Protein 3SD7 (pdb70)

Nearest PDB structures (foldseek):
  3sd7-assembly1_A  TM=1.005E+00  e=1.649E-44  Clostridioides difficile 630
  3mc1-assembly1_A  TM=8.625E-01  e=4.063E-25  Clostridium acetobutylicum
  3d6j-assembly1_A  TM=8.403E-01  e=9.754E-14  Bacteroides fragilis NCTC 9343
  3kzx-assembly1_A  TM=6.508E-01  e=7.740E-10  Ehrlichia chaffeensis str. Arkansas
  3m9l-assembly1_A  TM=6.546E-01  e=1.854E-08  Pseudomonas protegens Pf-5

Radius of gyration: 17.65 Å; Cα contacts (8 Å, |Δi|>4): 409; chains: 1; bounding box: 34×53×34 Å

Sequence (215 aa):
KKNYEIVLFDLDGTLTDPKEGITKSIQYSLNSFGIKEDDLENNLDQFIGPPLHHDTFKEYYKFEEDKKAKEAVEKYREYFADKGIFENKIYENMKEILEMLYKNGKILLVATSKPTVVFAETILRYFDIDDRYFKYIAGSNLDGTRVNKKNEVIQYVLDLCNVKDKDKVIMVGDRKYDIIIGAKKIGIDSIGVLYGYGSFEEISESSEPTYIVEENVESIKDILL

Foldseek 3Di:
DDAAQEEEEEPDQTFKDLLVLQLVLLQQLCVVVPHHDDSVVCSVVPPDDQLCCCCVPVVQPPVSSVSSVVSSVVSCVVPSLLRMGGFPCQLVVLVVSLVVNGAYEYQYLPAQVSRCVVCVSVVNNVSHPYYDYHHVVDDRDQRLVSVVVVVVVVVDDPLASYEYEYAALSRLVSCVVNVHAYEHEPSGDHHPVGRVVSPGPYYYDGDVCVNVVND

Structure (mmCIF, N/CA/C/O backbone):
data_3SD7
#
_entry.id   3SD7
#
_cell.length_a   116.333
_cell.length_b   116.333
_cell.length_c   36.080
_cell.angle_alpha   90.00
_cell.angle_beta   90.00
_cell.angle_gamma   90.00
#
_symmetry.space_group_name_H-M   'I 41'
#
loop_
_entity.id
_entity.type
_entity.pdbx_description
1 polymer 'Putative phosphatase'
2 non-polymer 'SODIUM ION'
3 non-polymer 'CHLORIDE ION'
4 non-polymer 'TRIETHYLENE GLYCOL'
5 non-polymer GLYCEROL
6 water water
#
loop_
_atom_site.group_PDB
_atom_site.id
_atom_site.type_symbol
_atom_site.label_atom_id
_atom_site.label_alt_id
_atom_site.label_comp_id
_atom_site.label_asym_id
_atom_site.label_entity_id
_atom_site.label_seq_id
_atom_site.pdbx_PDB_ins_code
_atom_site.Cartn_x
_atom_site.Cartn_y
_atom_site.Cartn_z
_atom_site.occupancy
_atom_site.B_iso_or_equiv
_atom_site.auth_seq_id
_atom_site.auth_comp_id
_atom_site.auth_asym_id
_atom_site.auth_atom_id
_atom_site.pdbx_PDB_model_num
ATOM 1 N N . LYS A 1 26 ? 56.253 27.291 -5.170 1.00 77.19 2 LYS A N 1
ATOM 2 C CA . LYS A 1 26 ? 57.329 28.112 -4.544 1.00 73.92 2 LYS A CA 1
ATOM 3 C C . LYS A 1 26 ? 58.620 27.917 -5.337 1.00 70.87 2 LYS A C 1
ATOM 4 O O . LYS A 1 26 ? 58.954 26.798 -5.700 1.00 72.99 2 LYS A O 1
ATOM 10 N N . LYS A 1 27 ? 59.355 28.996 -5.598 1.00 67.34 3 LYS A N 1
ATOM 11 C CA . LYS A 1 27 ? 60.581 28.875 -6.385 1.00 64.21 3 LYS A CA 1
ATOM 12 C C . LYS A 1 27 ? 61.822 28.740 -5.491 1.00 60.59 3 LYS A C 1
ATOM 13 O O . LYS A 1 27 ? 61.841 29.237 -4.363 1.00 59.86 3 LYS A O 1
ATOM 19 N N . ASN A 1 28 ? 62.846 28.071 -6.014 1.00 57.34 4 ASN A N 1
ATOM 20 C CA . ASN A 1 28 ? 64.120 27.873 -5.317 1.00 54.80 4 ASN A CA 1
ATOM 21 C C . ASN A 1 28 ? 65.183 28.834 -5.869 1.00 49.48 4 ASN A C 1
ATOM 22 O O . ASN A 1 28 ? 65.768 28.584 -6.917 1.00 49.52 4 ASN A O 1
ATOM 27 N N . TYR A 1 29 ? 65.462 29.912 -5.150 1.00 43.28 5 TYR A N 1
ATOM 28 C CA . TYR A 1 29 ? 66.450 30.886 -5.609 1.00 39.51 5 TYR A CA 1
ATOM 29 C C . TYR A 1 29 ? 67.874 30.479 -5.228 1.00 38.09 5 TYR A C 1
ATOM 30 O O . TYR A 1 29 ? 68.153 30.185 -4.076 1.00 41.62 5 TYR A O 1
ATOM 39 N N . GLU A 1 30 ? 68.781 30.527 -6.184 1.00 34.07 6 GLU A N 1
ATOM 40 C CA . GLU A 1 30 ? 70.166 30.114 -5.953 1.00 34.00 6 GLU A CA 1
ATOM 41 C C . GLU A 1 30 ? 71.149 31.287 -5.820 1.00 30.99 6 GLU A C 1
ATOM 42 O O . GLU A 1 30 ? 72.245 31.117 -5.290 1.00 28.04 6 GLU A O 1
ATOM 48 N N . ILE A 1 31 ? 70.765 32.439 -6.365 1.00 27.27 7 ILE A N 1
ATOM 49 C CA . ILE A 1 31 ? 71.578 33.653 -6.333 1.00 25.94 7 ILE A CA 1
ATOM 50 C C . ILE A 1 31 ? 70.712 34.748 -5.700 1.00 24.20 7 ILE A C 1
ATOM 51 O O . ILE A 1 31 ? 69.630 35.054 -6.218 1.00 23.98 7 ILE A O 1
ATOM 56 N N . VAL A 1 32 ? 71.181 35.363 -4.612 1.00 22.14 8 VAL A N 1
ATOM 57 C CA . VAL A 1 32 ? 70.412 36.381 -3.902 1.00 19.74 8 VAL A CA 1
ATOM 58 C C . VAL A 1 32 ? 71.248 37.643 -3.830 1.00 20.59 8 VAL A C 1
ATOM 59 O O . VAL A 1 32 ? 72.389 37.623 -3.331 1.00 21.33 8 VAL A O 1
ATOM 63 N N . LEU A 1 33 ? 70.708 38.712 -4.386 1.00 19.75 9 LEU A N 1
ATOM 64 C CA . LEU A 1 33 ? 71.360 40.000 -4.365 1.00 18.84 9 LEU A CA 1
ATOM 65 C C . LEU A 1 33 ? 70.727 40.856 -3.279 1.00 18.93 9 LEU A C 1
ATOM 66 O O . LEU A 1 33 ? 69.510 40.825 -3.084 1.00 20.33 9 LEU A O 1
ATOM 71 N N . PHE A 1 34 ? 71.561 41.622 -2.592 1.00 17.22 10 PHE A N 1
ATOM 72 C CA . PHE A 1 34 ? 71.122 42.537 -1.575 1.00 15.78 10 PHE A CA 1
ATOM 73 C C . PHE A 1 34 ? 71.616 43.966 -1.811 1.00 17.18 10 PHE A C 1
ATOM 74 O O . PHE A 1 34 ? 72.759 44.165 -2.173 1.00 17.54 10 PHE A O 1
ATOM 82 N N . ASP A 1 35 ? 70.747 44.947 -1.600 1.00 17.24 11 ASP A N 1
ATOM 83 C CA . ASP A 1 35 ? 71.191 46.329 -1.502 1.00 16.90 11 ASP A CA 1
ATOM 84 C C . ASP A 1 35 ? 71.841 46.440 -0.089 1.00 18.36 11 ASP A C 1
ATOM 85 O O . ASP A 1 35 ? 71.757 45.508 0.728 1.00 19.72 11 ASP A O 1
ATOM 90 N N . LEU A 1 36 ? 72.485 47.546 0.202 1.00 18.45 12 LEU A N 1
ATOM 91 C CA . LEU A 1 36 ? 73.210 47.714 1.473 1.00 19.20 12 LEU A CA 1
ATOM 92 C C . LEU A 1 36 ? 72.422 48.532 2.489 1.00 17.92 12 LEU A C 1
ATOM 93 O O . LEU A 1 36 ? 71.781 47.968 3.391 1.00 19.59 12 LEU A O 1
ATOM 98 N N . ASP A 1 37 ? 72.445 49.858 2.306 1.00 19.39 13 ASP A N 1
ATOM 99 C CA . ASP A 1 37 ? 71.756 50.774 3.223 1.00 20.35 13 ASP A CA 1
ATOM 100 C C . ASP A 1 37 ? 70.271 50.460 3.269 1.00 19.73 13 ASP A C 1
ATOM 101 O O . ASP A 1 37 ? 69.584 50.309 2.222 1.00 20.19 13 ASP A O 1
ATOM 106 N N . GLY A 1 38 ? 69.734 50.350 4.475 1.00 20.03 14 GLY A N 1
ATOM 107 C CA . GLY A 1 38 ? 68.333 50.059 4.673 1.00 20.01 14 GLY A CA 1
ATOM 108 C C . GLY A 1 38 ? 67.901 48.642 4.429 1.00 19.11 14 GLY A C 1
ATOM 109 O O . GLY A 1 38 ? 66.750 48.322 4.557 1.00 20.18 14 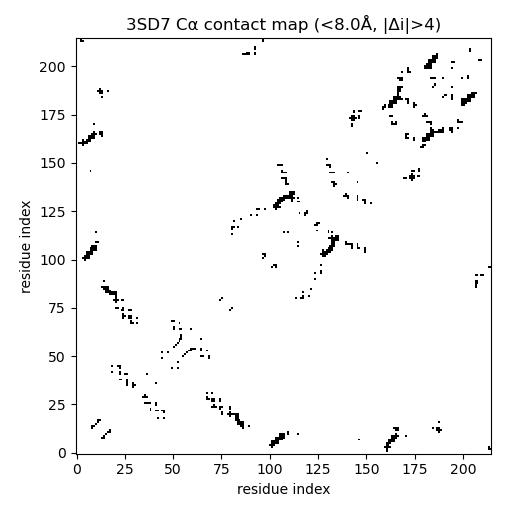GLY A O 1
ATOM 110 N N . THR A 1 39 ? 68.859 47.767 4.082 1.00 18.93 15 THR A N 1
ATOM 111 C CA . THR A 1 39 ? 68.579 46.380 3.739 1.00 17.95 15 THR A CA 1
ATOM 112 C C . THR A 1 39 ? 69.453 45.481 4.624 1.00 17.96 15 THR A C 1
ATOM 113 O O . THR A 1 39 ? 68.938 44.631 5.331 1.00 20.33 15 THR A O 1
ATOM 117 N N . LEU A 1 40 ? 70.755 45.670 4.548 1.00 17.89 16 LEU A N 1
ATOM 118 C CA . LEU A 1 40 ? 71.684 44.968 5.437 1.00 19.36 16 LEU A CA 1
ATOM 119 C C . LEU A 1 40 ? 72.066 45.757 6.638 1.00 20.20 16 LEU A C 1
ATOM 120 O O . LEU A 1 40 ? 72.141 45.198 7.752 1.00 22.12 16 LEU A O 1
ATOM 125 N N . THR A 1 41 ? 72.364 47.030 6.431 1.00 21.67 17 THR A N 1
ATOM 126 C CA . THR A 1 41 ? 72.853 47.927 7.500 1.00 22.51 17 THR A CA 1
ATOM 127 C C . THR A 1 41 ? 72.161 49.282 7.438 1.00 22.90 17 THR A C 1
ATOM 128 O O . THR A 1 41 ? 71.678 49.706 6.392 1.00 20.78 17 THR A O 1
ATOM 132 N N . ASP A 1 42 ? 72.099 49.947 8.583 1.00 22.13 18 ASP A N 1
ATOM 133 C CA . ASP A 1 42 ? 71.438 51.252 8.697 1.00 23.09 18 ASP A CA 1
ATOM 134 C C . ASP A 1 42 ? 72.526 52.338 8.863 1.00 22.94 18 ASP A C 1
ATOM 135 O O . ASP A 1 42 ? 73.250 52.341 9.862 1.00 24.61 18 ASP A O 1
ATOM 140 N N . PRO A 1 43 ? 72.614 53.282 7.917 1.00 22.19 19 PRO A N 1
ATOM 141 C CA . PRO A 1 43 ? 73.649 54.297 7.958 1.00 23.58 19 PRO A CA 1
ATOM 142 C C . PRO A 1 43 ? 73.262 55.561 8.714 1.00 24.40 19 PRO A C 1
ATOM 143 O O . PRO A 1 43 ? 74.013 56.530 8.690 1.00 27.73 19 PRO A O 1
ATOM 147 N N . LYS A 1 44 ? 72.107 55.549 9.368 1.00 25.74 20 LYS A N 1
ATOM 148 C CA . LYS A 1 44 ? 71.562 56.756 9.993 1.00 27.54 20 LYS A CA 1
ATOM 149 C C . LYS A 1 44 ? 72.555 57.579 10.816 1.00 27.90 20 LYS A C 1
ATOM 150 O O . LYS A 1 44 ? 72.684 58.787 10.631 1.00 29.73 20 LYS A O 1
ATOM 156 N N . GLU A 1 45 ? 73.266 56.919 11.715 1.00 29.29 21 GLU A N 1
ATOM 157 C CA . GLU A 1 45 ? 74.188 57.641 12.620 1.00 30.44 21 GLU A CA 1
ATOM 158 C C . GLU A 1 45 ? 75.240 58.456 11.855 1.00 31.33 21 GLU A C 1
ATOM 159 O O . GLU A 1 45 ? 75.382 59.677 12.050 1.00 33.51 21 GLU A O 1
ATOM 165 N N . GLY A 1 46 ? 76.000 57.782 10.984 1.00 31.27 22 GLY A N 1
ATOM 166 C CA . GLY A 1 46 ? 77.050 58.456 10.247 1.00 31.39 22 GLY A CA 1
ATOM 167 C C . GLY A 1 46 ? 76.578 59.512 9.282 1.00 31.43 22 GLY A C 1
ATOM 168 O O . GLY A 1 46 ? 77.239 60.537 9.104 1.00 32.67 22 GLY A O 1
ATOM 169 N N . ILE A 1 47 ? 75.454 59.268 8.610 1.00 28.87 23 ILE A N 1
ATOM 170 C CA . ILE A 1 47 ? 74.951 60.270 7.681 1.00 30.06 23 ILE A CA 1
ATOM 171 C C . ILE A 1 47 ? 74.507 61.525 8.439 1.00 32.06 23 ILE A C 1
ATOM 172 O O . ILE A 1 47 ? 74.882 62.664 8.088 1.00 33.31 23 ILE A O 1
ATOM 177 N N . THR A 1 48 ? 73.722 61.336 9.487 1.00 31.31 24 THR A N 1
ATOM 178 C CA . THR A 1 48 ? 73.218 62.492 10.233 1.00 33.25 24 THR A CA 1
ATOM 179 C C . THR A 1 48 ? 74.364 63.242 10.939 1.00 35.30 24 THR A C 1
ATOM 180 O O . THR A 1 48 ? 74.387 64.485 10.981 1.00 37.21 24 THR A O 1
ATOM 184 N N . LYS A 1 49 ? 75.333 62.513 11.468 1.00 36.02 25 LYS A N 1
ATOM 185 C CA . LYS A 1 49 ? 76.458 63.178 12.141 1.00 38.07 25 LYS A CA 1
ATOM 186 C C . LYS A 1 49 ? 77.345 63.946 11.157 1.00 39.58 25 LYS A C 1
ATOM 187 O O . LYS A 1 49 ? 77.898 65.007 11.511 1.00 43.15 25 LYS A O 1
ATOM 193 N N . SER A 1 50 ? 77.467 63.429 9.937 1.00 37.07 26 SER A N 1
ATOM 194 C CA . SER A 1 50 ? 78.240 64.095 8.889 1.00 38.71 26 SER A CA 1
ATOM 195 C C . SER A 1 50 ? 77.556 65.389 8.492 1.00 39.57 26 SER A C 1
ATOM 196 O O . SER A 1 50 ? 78.216 66.415 8.346 1.00 43.17 26 SER A O 1
ATOM 199 N N . ILE A 1 51 ? 76.228 65.350 8.316 1.00 37.59 27 ILE A N 1
ATOM 200 C CA . ILE A 1 51 ? 75.476 66.565 8.014 1.00 39.18 27 ILE A CA 1
ATOM 201 C C . ILE A 1 51 ? 75.588 67.569 9.161 1.00 41.60 27 ILE A C 1
ATOM 202 O O . ILE A 1 51 ? 75.821 68.762 8.934 1.00 44.43 27 ILE A O 1
ATOM 207 N N . GLN A 1 52 ? 75.421 67.094 10.394 1.00 42.77 28 GLN A N 1
ATOM 208 C CA . GLN A 1 52 ? 75.511 67.944 11.579 1.00 45.59 28 GLN A CA 1
ATOM 209 C C . GLN A 1 52 ? 76.860 68.662 11.639 1.00 48.47 28 GLN A C 1
ATOM 210 O O . GLN A 1 52 ? 76.937 69.873 11.911 1.00 49.87 28 GLN A O 1
ATOM 216 N N . TYR A 1 53 ? 77.922 67.904 11.393 1.00 48.04 29 TYR A N 1
ATOM 217 C CA . TYR A 1 53 ? 79.275 68.445 11.384 1.00 51.11 29 TYR A CA 1
ATOM 218 C C . TYR A 1 53 ? 79.426 69.533 10.319 1.00 52.04 29 TYR A C 1
ATOM 219 O O . TYR A 1 53 ? 80.061 70.574 10.567 1.00 55.25 29 TYR A O 1
ATOM 228 N N . SER A 1 54 ? 78.840 69.301 9.144 1.00 50.34 30 SER A N 1
ATOM 229 C CA . SER A 1 54 ? 78.913 70.264 8.061 1.00 52.05 30 SER A CA 1
ATOM 230 C C . SER A 1 54 ? 78.154 71.518 8.472 1.00 54.70 30 SER A C 1
ATOM 231 O O . SER A 1 54 ? 78.724 72.616 8.477 1.00 57.18 30 SER A O 1
ATOM 234 N N . LEU A 1 55 ? 76.883 71.361 8.854 1.00 52.63 31 LEU A N 1
ATOM 235 C CA . LEU A 1 55 ? 76.075 72.514 9.314 1.00 55.80 31 LEU A CA 1
ATOM 236 C C . LEU A 1 55 ? 76.811 73.311 10.391 1.00 59.32 31 LEU A C 1
ATOM 237 O O . LEU A 1 55 ? 76.816 74.557 10.373 1.00 60.73 31 LEU A O 1
ATOM 242 N N . ASN A 1 56 ? 77.424 72.600 11.337 1.00 60.36 32 ASN A N 1
ATOM 243 C CA . ASN A 1 56 ? 78.215 73.252 12.388 1.00 65.09 32 ASN A CA 1
ATOM 244 C C . ASN A 1 56 ? 79.321 74.131 11.831 1.00 67.94 32 ASN A C 1
ATOM 245 O O . ASN A 1 56 ? 79.571 75.218 12.363 1.00 70.25 32 ASN A O 1
ATOM 250 N N . SER A 1 57 ? 79.968 73.680 10.754 1.00 67.28 33 SER A N 1
ATOM 251 C CA . SER A 1 57 ? 81.061 74.444 10.152 1.00 70.92 33 SER A CA 1
ATOM 252 C C . SER A 1 57 ? 80.588 75.835 9.717 1.00 73.17 33 SER A C 1
ATOM 253 O O . SER A 1 57 ? 81.400 76.751 9.594 1.00 76.65 33 SER A O 1
ATOM 256 N N . PHE A 1 58 ? 79.284 75.989 9.481 1.00 71.40 34 PHE A N 1
ATOM 257 C CA . PHE A 1 58 ? 78.715 77.277 9.091 1.00 73.84 34 PHE A CA 1
ATOM 258 C C . PHE A 1 58 ? 77.945 77.917 10.245 1.00 75.91 34 PHE A C 1
ATOM 259 O O . PHE A 1 58 ? 77.191 78.873 10.045 1.00 77.66 34 PHE A O 1
ATOM 267 N N . GLY A 1 59 ? 78.137 77.389 11.453 1.00 76.48 35 GLY A N 1
ATOM 268 C CA . GLY A 1 59 ? 77.489 77.923 12.649 1.00 77.70 35 GLY A CA 1
ATOM 269 C C . GLY A 1 59 ? 76.020 77.574 12.813 1.00 75.68 35 GLY A C 1
ATOM 270 O O . GLY A 1 59 ? 75.286 78.298 13.488 1.00 77.10 35 GLY A O 1
ATOM 271 N N . ILE A 1 60 ? 75.580 76.473 12.201 1.00 72.14 36 ILE A N 1
ATOM 272 C CA . ILE A 1 60 ? 74.182 76.025 12.315 1.00 70.76 36 ILE A CA 1
ATOM 273 C C . ILE A 1 60 ? 74.120 74.829 13.274 1.00 69.60 36 ILE A C 1
ATOM 274 O O . ILE A 1 60 ? 74.775 73.813 13.047 1.00 67.72 36 ILE A O 1
ATOM 279 N N . LYS A 1 61 ? 73.344 74.974 14.348 1.00 71.29 37 LYS A N 1
ATOM 280 C CA . LYS A 1 61 ? 73.195 73.935 15.371 1.00 71.00 37 LYS A CA 1
ATOM 281 C C . LYS A 1 61 ? 71.930 73.144 15.078 1.00 67.63 37 LYS A C 1
ATOM 282 O O . LYS A 1 61 ? 70.872 73.741 14.888 1.00 67.55 37 LYS A O 1
ATOM 288 N N . GLU A 1 62 ? 72.029 71.814 15.045 1.00 65.27 38 GLU A N 1
ATOM 289 C CA . GLU A 1 62 ? 70.863 70.945 14.813 1.00 62.00 38 GLU A CA 1
ATOM 290 C C . GLU A 1 62 ? 70.942 69.643 15.601 1.00 59.65 38 GLU A C 1
ATOM 291 O O . GLU A 1 62 ? 72.033 69.099 15.813 1.00 60.64 38 GLU A O 1
ATOM 297 N N A ASP A 1 63 ? 69.788 69.148 16.039 0.50 58.39 39 ASP A N 1
ATOM 298 N N B ASP A 1 63 ? 69.788 69.152 16.041 0.50 58.13 39 ASP A N 1
ATOM 299 C CA A ASP A 1 63 ? 69.706 67.862 16.723 0.50 57.46 39 ASP A CA 1
ATOM 300 C CA B ASP A 1 63 ? 69.713 67.866 16.718 0.50 56.99 39 ASP A CA 1
ATOM 301 C C A ASP A 1 63 ? 69.715 66.797 15.628 0.50 53.45 39 ASP A C 1
ATOM 302 C C B ASP A 1 63 ? 69.751 66.812 15.614 0.50 53.18 39 ASP A C 1
ATOM 303 O O A ASP A 1 63 ? 69.162 67.024 14.552 0.50 51.70 39 ASP A O 1
ATOM 304 O O B ASP A 1 63 ? 69.254 67.062 14.518 0.50 51.46 39 ASP A O 1
ATOM 313 N N . LEU A 1 64 ? 70.336 65.651 15.897 1.00 52.22 40 LEU A N 1
ATOM 314 C CA . LEU A 1 64 ? 70.420 64.561 14.899 1.00 49.88 40 LEU A CA 1
ATOM 315 C C . LEU A 1 64 ? 69.048 64.045 14.460 1.00 48.55 40 LEU A C 1
ATOM 316 O O . LEU A 1 64 ? 68.883 63.651 13.309 1.00 46.86 40 LEU A O 1
ATOM 321 N N . GLU A 1 65 ? 68.070 64.052 15.371 1.00 50.03 41 GLU A N 1
ATOM 322 C CA . GLU A 1 65 ? 66.705 63.601 15.044 1.00 49.73 41 GLU A CA 1
ATOM 323 C C . GLU A 1 65 ? 66.096 64.400 13.879 1.00 46.90 41 GLU A C 1
ATOM 324 O O . GLU A 1 65 ? 65.363 63.842 13.065 1.00 46.78 41 GLU A O 1
ATOM 330 N N A ASN A 1 66 ? 66.437 65.684 13.799 0.70 47.01 42 ASN A N 1
ATOM 331 N N B ASN A 1 66 ? 66.405 65.693 13.790 0.30 46.92 42 ASN A N 1
ATOM 332 C CA A ASN A 1 66 ? 65.920 66.575 12.759 0.70 45.60 42 ASN A CA 1
ATOM 333 C CA B ASN A 1 66 ? 65.865 66.525 12.710 0.30 45.25 42 ASN A CA 1
ATOM 334 C C A ASN A 1 66 ? 66.660 66.444 11.415 0.70 42.69 42 ASN A C 1
ATOM 335 C C B ASN A 1 66 ? 66.568 66.310 11.371 0.30 42.21 42 ASN A C 1
ATOM 336 O O A ASN A 1 66 ? 66.297 67.093 10.428 0.70 41.25 42 ASN A O 1
ATOM 337 O O B ASN A 1 66 ? 66.076 66.759 10.334 0.30 41.38 42 ASN A O 1
ATOM 346 N N . LEU A 1 67 ? 67.709 65.624 11.390 1.00 39.47 43 LEU A N 1
ATOM 347 C CA . LEU A 1 67 ? 68.487 65.386 10.159 1.00 36.50 43 LEU A CA 1
ATOM 348 C C . LEU A 1 67 ? 68.163 64.041 9.527 1.00 33.23 43 LEU A C 1
ATOM 349 O O . LEU A 1 67 ? 68.626 63.741 8.426 1.00 30.66 43 LEU A O 1
ATOM 354 N N . ASP A 1 68 ? 67.364 63.229 10.213 1.00 31.98 44 ASP A N 1
ATOM 355 C CA . ASP A 1 68 ? 66.978 61.927 9.686 1.00 30.91 44 ASP A CA 1
ATOM 356 C C . ASP A 1 68 ? 66.321 62.039 8.303 1.00 29.05 44 ASP A C 1
ATOM 357 O O . ASP A 1 68 ? 66.495 61.174 7.453 1.00 27.31 44 ASP A O 1
ATOM 362 N N . GLN A 1 69 ? 65.561 63.108 8.100 1.00 28.43 45 GLN A N 1
ATOM 363 C CA . GLN A 1 69 ? 64.865 63.332 6.830 1.00 27.96 45 GLN A CA 1
ATOM 364 C C . GLN A 1 69 ? 65.792 63.591 5.649 1.00 28.20 45 GLN A C 1
ATOM 365 O O . GLN A 1 69 ? 65.340 63.637 4.502 1.00 30.07 45 GLN A O 1
ATOM 371 N N . PHE A 1 70 ? 67.090 63.746 5.918 1.00 29.15 46 PHE A N 1
ATOM 372 C CA . PHE A 1 70 ? 68.059 64.002 4.855 1.00 29.24 46 PHE A CA 1
ATOM 373 C C . PHE A 1 70 ? 68.820 62.731 4.434 1.00 30.17 46 PHE A C 1
ATOM 374 O O . PHE A 1 70 ? 69.753 62.788 3.623 1.00 31.42 46 PHE A O 1
ATOM 382 N N . ILE A 1 71 ? 68.406 61.603 4.994 1.00 28.27 47 ILE A N 1
ATOM 383 C CA . ILE A 1 71 ? 68.891 60.299 4.579 1.00 28.06 47 ILE A CA 1
ATOM 384 C C . ILE A 1 71 ? 68.078 59.913 3.346 1.00 28.84 47 ILE A C 1
ATOM 385 O O . ILE A 1 71 ? 66.861 59.650 3.432 1.00 29.83 47 ILE A O 1
ATOM 390 N N . GLY A 1 72 ? 68.725 59.900 2.189 1.00 29.24 48 GLY A N 1
ATOM 391 C CA . GLY A 1 72 ? 68.019 59.584 0.946 1.00 31.45 48 GLY A CA 1
ATOM 392 C C . GLY A 1 72 ? 68.261 60.576 -0.165 1.00 32.25 48 GLY A C 1
ATOM 393 O O . GLY A 1 72 ? 68.835 60.215 -1.202 1.00 34.49 48 GLY A O 1
ATOM 394 N N . PRO A 1 73 ? 67.856 61.840 0.032 1.00 31.33 49 PRO A N 1
ATOM 395 C CA . PRO A 1 73 ? 68.038 62.789 -1.061 1.00 34.60 49 PRO A CA 1
ATOM 396 C C . PRO A 1 73 ? 69.492 63.243 -1.242 1.00 35.87 49 PRO A C 1
ATOM 397 O O . PRO A 1 73 ? 70.296 63.170 -0.300 1.00 34.85 49 PRO A O 1
ATOM 401 N N . PRO A 1 74 ? 69.821 63.718 -2.443 1.00 40.30 50 PRO A N 1
ATOM 402 C CA . PRO A 1 74 ? 71.179 64.211 -2.652 1.00 43.00 50 PRO A CA 1
ATOM 403 C C . PRO A 1 74 ? 71.518 65.334 -1.682 1.00 43.62 50 PRO A C 1
ATOM 404 O O . PRO A 1 74 ? 70.656 66.155 -1.357 1.00 44.50 50 PRO A O 1
ATOM 408 N N . LEU A 1 75 ? 72.764 65.390 -1.228 1.00 44.87 51 LEU A N 1
ATOM 409 C CA . LEU A 1 75 ? 73.186 66.475 -0.343 1.00 45.92 51 LEU A CA 1
ATOM 410 C C . LEU A 1 75 ? 72.875 67.874 -0.923 1.00 49.09 51 LEU A C 1
ATOM 411 O O . LEU A 1 75 ? 72.556 68.798 -0.160 1.00 47.89 51 LEU A O 1
ATOM 416 N N A HIS A 1 76 ? 72.952 68.016 -2.249 0.60 50.79 52 HIS A N 1
ATOM 417 N N B HIS A 1 76 ? 72.951 68.033 -2.248 0.40 50.33 52 HIS A N 1
ATOM 418 C CA A HIS A 1 76 ? 72.658 69.291 -2.909 0.60 54.37 52 HIS A CA 1
ATOM 419 C CA B HIS A 1 76 ? 72.681 69.343 -2.847 0.40 53.41 52 HIS A CA 1
ATOM 420 C C A HIS A 1 76 ? 71.257 69.767 -2.549 0.60 53.81 52 HIS A C 1
ATOM 421 C C B HIS A 1 76 ? 71.239 69.792 -2.591 0.40 53.24 52 HIS A C 1
ATOM 422 O O A HIS A 1 76 ? 71.071 70.923 -2.191 0.60 55.57 52 HIS A O 1
ATOM 423 O O B HIS A 1 76 ? 71.004 70.968 -2.350 0.40 55.05 52 HIS A O 1
ATOM 436 N N . ASP A 1 77 ? 70.282 68.864 -2.626 1.00 51.46 53 ASP A N 1
ATOM 437 C CA . ASP A 1 77 ? 68.888 69.208 -2.304 1.00 50.94 53 ASP A CA 1
ATOM 438 C C . ASP A 1 77 ? 68.789 69.673 -0.852 1.00 48.81 53 ASP A C 1
ATOM 439 O O . ASP A 1 77 ? 68.143 70.676 -0.554 1.00 50.99 53 ASP A O 1
ATOM 444 N N . THR A 1 78 ? 69.444 68.947 0.046 1.00 44.65 54 THR A N 1
ATOM 445 C CA . THR A 1 78 ? 69.407 69.295 1.454 1.00 43.39 54 THR A CA 1
ATOM 446 C C . THR A 1 78 ? 69.982 70.681 1.705 1.00 46.35 54 THR A C 1
ATOM 447 O O . THR A 1 78 ? 69.306 71.537 2.268 1.00 46.45 54 THR A O 1
ATOM 451 N N . PHE A 1 79 ? 71.220 70.914 1.275 1.00 46.56 55 PHE A N 1
ATOM 452 C CA . PHE A 1 79 ? 71.833 72.221 1.504 1.00 50.04 55 PHE A CA 1
ATOM 453 C C . PHE A 1 79 ? 71.208 73.348 0.685 1.00 52.97 55 PHE A C 1
ATOM 454 O O . PHE A 1 79 ? 71.052 74.459 1.187 1.00 55.82 55 PHE A O 1
ATOM 462 N N . LYS A 1 80 ? 70.809 73.054 -0.550 1.00 54.81 56 LYS A N 1
ATOM 463 C CA . LYS A 1 80 ? 70.249 74.080 -1.440 1.00 58.84 56 LYS A CA 1
ATOM 464 C C . LYS A 1 80 ? 68.742 74.307 -1.201 1.00 57.97 56 LYS A C 1
ATOM 465 O O . LYS A 1 80 ? 68.318 75.444 -1.003 1.00 58.70 56 LYS A O 1
ATOM 471 N N . GLU A 1 81 ? 67.939 73.242 -1.182 1.00 55.19 57 GLU A N 1
ATOM 472 C CA . GLU A 1 81 ? 66.490 73.408 -1.001 1.00 54.59 57 GLU A CA 1
ATOM 473 C C . GLU A 1 81 ? 66.033 73.618 0.449 1.00 53.23 57 GLU A C 1
ATOM 474 O O . GLU A 1 81 ? 65.059 74.336 0.687 1.00 55.41 57 GLU A O 1
ATOM 480 N N . TYR A 1 82 ? 66.703 72.990 1.412 1.00 50.67 58 TYR A N 1
ATOM 481 C CA . TYR A 1 82 ? 66.299 73.123 2.809 1.00 48.90 58 TYR A CA 1
ATOM 482 C C . TYR A 1 82 ? 67.040 74.256 3.498 1.00 51.96 58 TYR A C 1
ATOM 483 O O . TYR A 1 82 ? 66.420 75.120 4.111 1.00 52.68 58 TYR A O 1
ATOM 492 N N . TYR A 1 83 ? 68.366 74.249 3.406 1.00 52.60 59 TYR A N 1
ATOM 493 C CA . TYR A 1 83 ? 69.173 75.284 4.070 1.00 55.70 59 TYR A CA 1
ATOM 494 C C . TYR A 1 83 ? 69.438 76.524 3.206 1.00 59.45 59 TYR A C 1
ATOM 495 O O . TYR A 1 83 ? 69.982 77.513 3.693 1.00 61.50 59 TYR A O 1
ATOM 504 N N . LYS A 1 84 ? 69.040 76.466 1.935 1.00 60.85 60 LYS A N 1
ATOM 505 C CA . LYS A 1 84 ? 69.156 77.606 1.010 1.00 65.39 60 LYS A CA 1
ATOM 506 C C . LYS A 1 84 ? 70.565 78.193 0.889 1.00 67.66 60 LYS A C 1
ATOM 507 O O . LYS A 1 84 ? 70.753 79.412 0.814 1.00 71.20 60 LYS A O 1
ATOM 513 N N . PHE A 1 85 ? 71.543 77.297 0.858 1.00 67.31 61 PHE A N 1
ATOM 514 C CA . PHE A 1 85 ? 72.944 77.653 0.671 1.00 69.66 61 PHE A CA 1
ATOM 515 C C . PHE A 1 85 ? 73.170 77.902 -0.814 1.00 72.98 61 PHE A C 1
ATOM 516 O O . PHE A 1 85 ? 72.637 77.167 -1.659 1.00 71.14 61 PHE A O 1
ATOM 524 N N A GLU A 1 86 ? 73.955 78.932 -1.133 0.50 77.13 62 GLU A N 1
ATOM 525 N N B GLU A 1 86 ? 73.952 78.934 -1.133 0.50 77.11 62 GLU A N 1
ATOM 526 C CA A GLU A 1 86 ? 74.273 79.259 -2.520 0.50 80.39 62 GLU A CA 1
ATOM 527 C CA B GLU A 1 86 ? 74.267 79.250 -2.522 0.50 80.29 62 GLU A CA 1
ATOM 528 C C A GLU A 1 86 ? 75.116 78.131 -3.106 0.50 79.78 62 GLU A C 1
ATOM 529 C C B GLU A 1 86 ? 75.126 78.135 -3.107 0.50 79.78 62 GLU A C 1
ATOM 530 O O A GLU A 1 86 ? 75.760 77.386 -2.363 0.50 78.20 62 GLU A O 1
ATOM 531 O O B GLU A 1 86 ? 75.791 77.408 -2.366 0.50 78.28 62 GLU A O 1
ATOM 542 N N . ASP A 1 87 ? 75.111 78.003 -4.431 1.00 81.69 63 ASP A N 1
ATOM 543 C CA . ASP A 1 87 ? 75.882 76.940 -5.122 1.00 81.51 63 ASP A CA 1
ATOM 544 C C . ASP A 1 87 ? 77.333 76.757 -4.639 1.00 82.01 63 ASP A C 1
ATOM 545 O O . ASP A 1 87 ? 77.839 75.633 -4.610 1.00 79.08 63 ASP A O 1
ATOM 550 N N . LYS A 1 88 ? 77.990 77.851 -4.258 1.00 84.77 64 LYS A N 1
ATOM 551 C CA . LYS A 1 88 ? 79.372 77.781 -3.772 1.00 86.10 64 LYS A CA 1
ATOM 552 C C . LYS A 1 88 ? 79.432 77.311 -2.306 1.00 82.96 64 LYS A C 1
ATOM 553 O O . LYS A 1 88 ? 80.241 76.440 -1.963 1.00 81.40 64 LYS A O 1
ATOM 559 N N . LYS A 1 89 ? 78.560 77.861 -1.461 1.00 81.43 65 LYS A N 1
ATOM 560 C CA . LYS A 1 89 ? 78.478 77.462 -0.050 1.00 78.27 65 LYS A CA 1
ATOM 561 C C . LYS A 1 89 ? 77.976 76.016 0.057 1.00 74.23 65 LYS A C 1
ATOM 562 O O . LYS A 1 89 ? 78.317 75.294 0.999 1.00 71.59 65 LYS A O 1
ATOM 568 N N . ALA A 1 90 ? 77.164 75.617 -0.921 1.00 72.96 66 ALA A N 1
ATOM 569 C CA . ALA A 1 90 ? 76.608 74.272 -0.987 1.00 69.20 66 ALA A CA 1
ATOM 570 C C . ALA A 1 90 ? 77.706 73.231 -1.233 1.00 68.63 66 ALA A C 1
ATOM 571 O O . ALA A 1 90 ? 77.617 72.111 -0.735 1.00 65.05 66 ALA A O 1
ATOM 573 N N . LYS A 1 91 ? 78.732 73.593 -2.005 1.00 70.90 67 LYS A N 1
ATOM 574 C CA . LYS A 1 91 ? 79.840 72.663 -2.248 1.00 71.26 67 LYS A CA 1
ATOM 575 C C . LYS A 1 91 ? 80.743 72.578 -1.017 1.00 70.15 67 LYS A C 1
ATOM 576 O O . LYS A 1 91 ? 81.262 71.505 -0.697 1.00 68.43 67 LYS A O 1
ATOM 582 N N . GLU A 1 92 ? 80.939 73.705 -0.335 1.00 70.71 68 GLU A N 1
ATOM 583 C CA . GLU A 1 92 ? 81.730 73.716 0.897 1.00 70.38 68 GLU A CA 1
ATOM 584 C C . GLU A 1 92 ? 81.060 72.813 1.942 1.00 65.40 68 GLU A C 1
ATOM 585 O O . GLU A 1 92 ? 81.741 72.105 2.685 1.00 63.76 68 GLU A O 1
ATOM 591 N N . ALA A 1 93 ? 79.726 72.845 1.984 1.00 61.89 69 ALA A N 1
ATOM 592 C CA . ALA A 1 93 ? 78.952 72.013 2.907 1.00 57.82 69 ALA A CA 1
ATOM 593 C C . ALA A 1 93 ? 79.123 70.523 2.593 1.00 54.35 69 ALA A C 1
ATOM 594 O O . ALA A 1 93 ? 79.236 69.697 3.499 1.00 51.70 69 ALA A O 1
ATOM 596 N N . VAL A 1 94 ? 79.140 70.192 1.304 1.00 53.68 70 VAL A N 1
ATOM 597 C CA . VAL A 1 94 ? 79.343 68.816 0.872 1.00 53.00 70 VAL A CA 1
ATOM 598 C C . VAL A 1 94 ? 80.761 68.363 1.220 1.00 54.26 70 VAL A C 1
ATOM 599 O O . VAL A 1 94 ? 80.969 67.242 1.652 1.00 51.19 70 VAL A O 1
ATOM 603 N N . GLU A 1 95 ? 81.740 69.253 1.050 1.00 57.53 71 GLU A N 1
ATOM 604 C CA . GLU A 1 95 ? 83.118 68.901 1.367 1.00 59.78 71 GLU A CA 1
ATOM 605 C C . GLU A 1 95 ? 83.264 68.584 2.856 1.00 57.61 71 GLU A C 1
ATOM 606 O O . GLU A 1 95 ? 83.948 67.619 3.222 1.00 57.04 71 GLU A O 1
ATOM 612 N N . LYS A 1 96 ? 82.627 69.388 3.709 1.00 55.97 72 LYS A N 1
ATOM 613 C CA . LYS A 1 96 ? 82.705 69.170 5.159 1.00 55.86 72 LYS A CA 1
ATOM 614 C C . LYS A 1 96 ? 82.026 67.857 5.543 1.00 51.87 72 LYS A C 1
ATOM 615 O O . LYS A 1 96 ? 82.525 67.118 6.401 1.00 50.53 72 LYS A O 1
ATOM 621 N N . TYR A 1 97 ? 80.885 67.579 4.913 1.00 50.11 73 TYR A N 1
ATOM 622 C CA . TYR A 1 97 ? 80.188 66.314 5.119 1.00 46.83 73 TYR A CA 1
ATOM 623 C C . TYR A 1 97 ? 81.133 65.143 4.804 1.00 47.34 73 TYR A C 1
ATOM 624 O O . TYR A 1 97 ? 81.302 64.225 5.610 1.00 46.00 73 TYR A O 1
ATOM 633 N N . ARG A 1 98 ? 81.743 65.192 3.622 1.00 49.49 74 ARG A N 1
ATOM 634 C CA . ARG A 1 98 ? 82.640 64.129 3.167 1.00 51.00 74 ARG A CA 1
ATOM 635 C C . ARG A 1 98 ? 83.832 63.939 4.091 1.00 52.11 74 ARG A C 1
ATOM 636 O O . ARG A 1 98 ? 84.247 62.810 4.352 1.00 51.89 74 ARG A O 1
ATOM 644 N N . GLU A 1 99 ? 84.366 65.050 4.588 1.00 53.95 75 GLU A N 1
ATOM 645 C CA . GLU A 1 99 ? 85.480 65.022 5.514 1.00 55.50 75 GLU A CA 1
ATOM 646 C C . GLU A 1 99 ? 85.106 64.211 6.756 1.00 52.26 75 GLU A C 1
ATOM 647 O O . GLU A 1 99 ? 85.836 63.296 7.147 1.00 51.83 75 GLU A O 1
ATOM 653 N N . TYR A 1 100 ? 83.965 64.532 7.365 1.00 49.54 76 TYR A N 1
ATOM 654 C CA . TYR A 1 100 ? 83.536 63.809 8.559 1.00 48.14 76 TYR A CA 1
ATOM 655 C C . TYR A 1 100 ? 83.163 62.363 8.215 1.00 44.98 76 TYR A C 1
ATOM 656 O O . TYR A 1 100 ? 83.418 61.446 8.991 1.00 44.75 76 TYR A O 1
ATOM 665 N N . PHE A 1 101 ? 82.557 62.154 7.059 1.00 44.24 77 PHE A N 1
ATOM 666 C CA . PHE A 1 101 ? 82.111 60.797 6.730 1.00 42.09 77 PHE A CA 1
ATOM 667 C C . PHE A 1 101 ? 83.297 59.843 6.528 1.00 44.40 77 PHE A C 1
ATOM 668 O O . PHE A 1 101 ? 83.297 58.714 7.031 1.00 41.92 77 PHE A O 1
ATOM 676 N N . ALA A 1 102 ? 84.307 60.308 5.803 1.00 48.01 78 ALA A N 1
ATOM 677 C CA . ALA A 1 102 ? 85.492 59.492 5.548 1.00 49.82 78 ALA A CA 1
ATOM 678 C C . ALA A 1 102 ? 86.254 59.205 6.844 1.00 52.24 78 ALA A C 1
ATOM 679 O O . ALA A 1 102 ? 86.824 58.132 7.012 1.00 53.18 78 ALA A O 1
ATOM 681 N N . ASP A 1 103 ? 86.241 60.162 7.764 1.00 53.91 79 ASP A N 1
ATOM 682 C CA . ASP A 1 103 ? 86.967 60.026 9.025 1.00 56.40 79 ASP A CA 1
ATOM 683 C C . ASP A 1 103 ? 86.234 59.154 10.049 1.00 54.27 79 ASP A C 1
ATOM 684 O O . ASP A 1 103 ? 86.838 58.260 10.650 1.00 55.46 79 ASP A O 1
ATOM 689 N N . LYS A 1 104 ? 84.943 59.418 10.251 1.00 49.40 80 LYS A N 1
ATOM 690 C CA . LYS A 1 104 ? 84.159 58.711 11.284 1.00 48.33 80 LYS A CA 1
ATOM 691 C C . LYS A 1 104 ? 82.789 58.219 10.860 1.00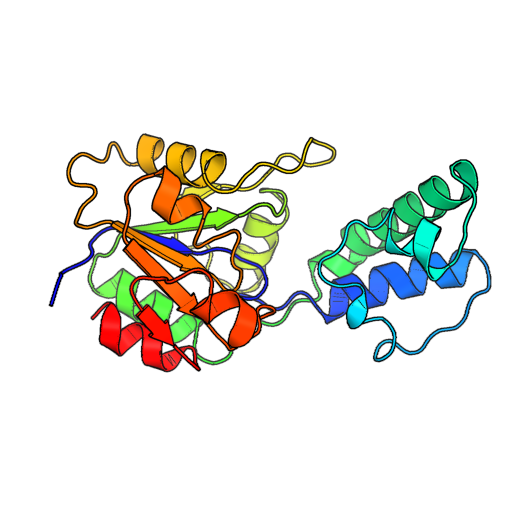 43.21 80 LYS A C 1
ATOM 692 O O . LYS A 1 104 ? 82.314 57.196 11.365 1.00 41.69 80 LYS A O 1
ATOM 698 N N . GLY A 1 105 ? 82.139 58.944 9.958 1.00 40.07 81 GLY A N 1
ATOM 699 C CA . GLY A 1 105 ? 80.794 58.574 9.521 1.00 37.74 81 GLY A CA 1
ATOM 700 C C . GLY A 1 105 ? 80.722 57.161 8.954 1.00 36.30 81 GLY A C 1
ATOM 701 O O . GLY A 1 105 ? 79.778 56.432 9.208 1.00 33.95 81 GLY A O 1
ATOM 702 N N . ILE A 1 106 ? 81.772 56.764 8.233 1.00 37.74 82 ILE A N 1
ATOM 703 C CA . ILE A 1 106 ? 81.802 55.437 7.580 1.00 37.09 82 ILE A CA 1
ATOM 704 C C . ILE A 1 106 ? 81.728 54.297 8.598 1.00 38.14 82 ILE A C 1
ATOM 705 O O . ILE A 1 106 ? 81.244 53.207 8.284 1.00 36.93 82 ILE A O 1
ATOM 710 N N . PHE A 1 107 ? 82.189 54.554 9.818 1.00 39.56 83 PHE A N 1
ATOM 711 C CA . PHE A 1 107 ? 82.157 53.543 10.867 1.00 41.49 83 PHE A CA 1
ATOM 712 C C . PHE A 1 107 ? 80.898 53.603 11.726 1.00 40.47 83 PHE A C 1
ATOM 713 O O . PHE A 1 107 ? 80.719 52.779 12.619 1.00 42.61 83 PHE A O 1
ATOM 721 N N . GLU A 1 108 ? 80.012 54.554 11.435 1.00 37.99 84 GLU A N 1
ATOM 722 C CA . GLU A 1 108 ? 78.789 54.738 12.199 1.00 36.03 84 GLU A CA 1
ATOM 723 C C . GLU A 1 108 ? 77.577 54.174 11.446 1.00 32.78 84 GLU A C 1
ATOM 724 O O . GLU A 1 108 ? 76.804 54.894 10.824 1.00 30.82 84 GLU A O 1
ATOM 730 N N . ASN A 1 109 ? 77.461 52.857 11.515 1.00 31.60 85 ASN A N 1
ATOM 731 C CA . ASN A 1 109 ? 76.361 52.111 10.931 1.00 30.67 85 ASN A CA 1
ATOM 732 C C . ASN A 1 109 ? 75.899 51.075 11.941 1.00 31.87 85 ASN A C 1
ATOM 733 O O . ASN A 1 109 ? 76.647 50.724 12.874 1.00 34.52 85 ASN A O 1
ATOM 738 N N . LYS A 1 110 ? 74.682 50.575 11.760 1.00 29.54 86 LYS A N 1
ATOM 739 C CA . LYS A 1 110 ? 74.133 49.542 12.618 1.00 30.76 86 LYS A CA 1
ATOM 740 C C . LYS A 1 110 ? 73.594 48.418 11.762 1.00 30.03 86 LYS A C 1
ATOM 741 O O . LYS A 1 110 ? 72.722 48.641 10.911 1.00 31.01 86 LYS A O 1
ATOM 747 N N . ILE A 1 111 ? 74.033 47.201 12.012 1.00 28.24 87 ILE A N 1
ATOM 748 C CA . ILE A 1 111 ? 73.534 46.068 11.248 1.00 26.20 87 ILE A CA 1
ATOM 749 C C . ILE A 1 111 ? 72.115 45.764 11.726 1.00 26.81 87 ILE A C 1
ATOM 750 O O . ILE A 1 111 ? 71.832 45.853 12.916 1.00 27.58 87 ILE A O 1
ATOM 755 N N . TYR A 1 112 ? 71.218 45.409 10.809 1.00 25.45 88 TYR A N 1
ATOM 756 C CA . TYR A 1 112 ? 69.851 45.109 11.223 1.00 26.97 88 TYR A CA 1
ATOM 757 C C . TYR A 1 112 ? 69.841 43.848 12.063 1.00 28.13 88 TYR A C 1
ATOM 758 O O . TYR A 1 112 ? 70.548 42.883 11.770 1.00 27.70 88 TYR A O 1
ATOM 767 N N . GLU A 1 113 ? 69.043 43.868 13.122 1.00 26.93 89 GLU A N 1
ATOM 768 C CA . GLU A 1 113 ? 68.944 42.724 13.984 1.00 30.24 89 GLU A CA 1
ATOM 769 C C . GLU A 1 113 ? 68.566 41.482 13.166 1.00 27.98 89 GLU A C 1
ATOM 770 O O . GLU A 1 113 ? 67.682 41.543 12.322 1.00 27.50 89 GLU A O 1
ATOM 776 N N . ASN A 1 114 ? 69.293 40.401 13.420 1.00 29.00 90 ASN A N 1
ATOM 777 C CA . ASN A 1 114 ? 69.095 39.054 12.817 1.00 29.63 90 ASN A CA 1
ATOM 778 C C . ASN A 1 114 ? 69.628 38.871 11.406 1.00 28.19 90 ASN A C 1
ATOM 779 O O . ASN A 1 114 ? 69.560 37.769 10.861 1.00 28.76 90 ASN A O 1
ATOM 784 N N . MET A 1 115 ? 70.184 39.926 10.841 1.00 25.60 91 MET A N 1
ATOM 785 C CA . MET A 1 115 ? 70.689 39.825 9.469 1.00 24.98 91 MET A CA 1
ATOM 786 C C . MET A 1 115 ? 71.889 38.887 9.399 1.00 25.81 91 MET A C 1
ATOM 787 O O . MET A 1 115 ? 71.959 38.023 8.500 1.00 24.45 91 MET A O 1
ATOM 792 N N . LYS A 1 116 ? 72.806 38.981 10.368 1.00 26.80 92 LYS A N 1
ATOM 793 C CA . LYS A 1 116 ? 73.980 38.095 10.312 1.00 30.13 92 LYS A CA 1
ATOM 794 C C . LYS A 1 116 ? 73.537 36.624 10.300 1.00 30.88 92 LYS A C 1
ATOM 795 O O . LYS A 1 116 ? 74.035 35.825 9.506 1.00 31.13 92 LYS A O 1
ATOM 801 N N . GLU A 1 117 ? 72.591 36.269 11.171 1.00 31.31 93 GLU A N 1
ATOM 802 C CA . GLU A 1 117 ? 72.039 34.915 11.206 1.00 33.45 93 GLU A CA 1
ATOM 803 C C . GLU A 1 117 ? 71.438 34.481 9.869 1.00 32.32 93 GLU A C 1
ATOM 804 O O . GLU A 1 117 ? 71.695 33.364 9.414 1.00 30.09 93 GLU A O 1
ATOM 810 N N . ILE A 1 118 ? 70.638 35.336 9.220 1.00 29.59 94 ILE A N 1
ATOM 811 C CA . ILE A 1 118 ? 70.019 34.899 7.974 1.00 28.47 94 ILE A CA 1
ATOM 812 C C . ILE A 1 118 ? 71.077 34.755 6.877 1.00 25.36 94 ILE A C 1
ATOM 813 O O . ILE A 1 118 ? 71.012 33.815 6.090 1.00 26.68 94 ILE A O 1
ATOM 818 N N . LEU A 1 119 ? 72.064 35.655 6.836 1.00 23.51 95 LEU A N 1
ATOM 819 C CA . LEU A 1 119 ? 73.140 35.515 5.837 1.00 22.67 95 LEU A CA 1
ATOM 820 C C . LEU A 1 119 ? 73.873 34.194 6.045 1.00 24.74 95 LEU A C 1
ATOM 821 O O . LEU A 1 119 ? 74.143 33.501 5.072 1.00 23.70 95 LEU A O 1
ATOM 826 N N . GLU A 1 120 ? 74.184 33.867 7.300 1.00 25.12 96 GLU A N 1
ATOM 827 C CA . GLU A 1 120 ? 74.870 32.598 7.651 1.00 28.63 96 GLU A CA 1
ATOM 828 C C . GLU A 1 120 ? 74.001 31.403 7.193 1.00 29.28 96 GLU A C 1
ATOM 829 O O . GLU A 1 120 ? 74.507 30.453 6.608 1.00 30.59 96 GLU A O 1
ATOM 835 N N . MET A 1 121 ? 72.691 31.489 7.415 1.00 27.90 97 MET A N 1
ATOM 836 C CA . MET A 1 121 ? 71.777 30.416 7.010 1.00 28.88 97 MET A CA 1
ATOM 837 C C . MET A 1 121 ? 71.750 30.229 5.493 1.00 27.44 97 MET A C 1
ATOM 838 O O . MET A 1 121 ? 71.776 29.104 4.982 1.00 28.24 97 MET A O 1
ATOM 843 N N . LEU A 1 122 ? 71.682 31.332 4.768 1.00 25.13 98 LEU A N 1
ATOM 844 C CA . LEU A 1 122 ? 71.669 31.271 3.306 1.00 23.62 98 LEU A CA 1
ATOM 845 C C . LEU A 1 122 ? 72.990 30.682 2.773 1.00 23.58 98 LEU A C 1
ATOM 846 O O . LEU A 1 122 ? 73.007 29.849 1.872 1.00 22.99 98 LEU A O 1
ATOM 851 N N . TYR A 1 123 ? 74.090 31.199 3.294 1.00 23.40 99 TYR A N 1
ATOM 852 C CA . TYR A 1 123 ? 75.412 30.755 2.877 1.00 23.75 99 TYR A CA 1
ATOM 853 C C . TYR A 1 123 ? 75.626 29.268 3.128 1.00 25.24 99 TYR A C 1
ATOM 854 O O . TYR A 1 123 ? 76.177 28.563 2.277 1.00 25.74 99 TYR A O 1
ATOM 863 N N . LYS A 1 124 ? 75.196 28.798 4.293 1.00 24.69 100 LYS A N 1
ATOM 864 C CA . LYS A 1 124 ? 75.365 27.405 4.653 1.00 27.90 100 LYS A CA 1
ATOM 865 C C . LYS A 1 124 ? 74.495 26.490 3.804 1.00 26.45 100 LYS A C 1
ATOM 866 O O . LYS A 1 124 ? 74.760 25.298 3.705 1.00 27.63 100 LYS A O 1
ATOM 872 N N . ASN A 1 125 ? 73.460 27.059 3.180 1.00 26.92 101 ASN A N 1
ATOM 873 C CA . ASN A 1 125 ? 72.622 26.301 2.272 1.00 28.00 101 ASN A CA 1
ATOM 874 C C . ASN A 1 125 ? 73.164 26.339 0.849 1.00 27.88 101 ASN A C 1
ATOM 875 O O . ASN A 1 125 ? 72.552 25.790 -0.071 1.00 30.60 101 ASN A O 1
ATOM 880 N N . GLY A 1 126 ? 74.318 26.961 0.671 1.00 26.78 102 GLY A N 1
ATOM 881 C CA . GLY A 1 126 ? 74.957 27.002 -0.634 1.00 28.24 102 GLY A CA 1
ATOM 882 C C . GLY A 1 126 ? 74.535 28.113 -1.569 1.00 29.04 102 GLY A C 1
ATOM 883 O O . GLY A 1 126 ? 7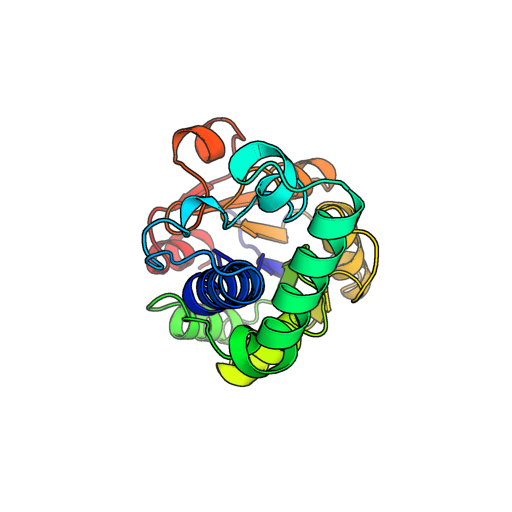4.923 28.094 -2.746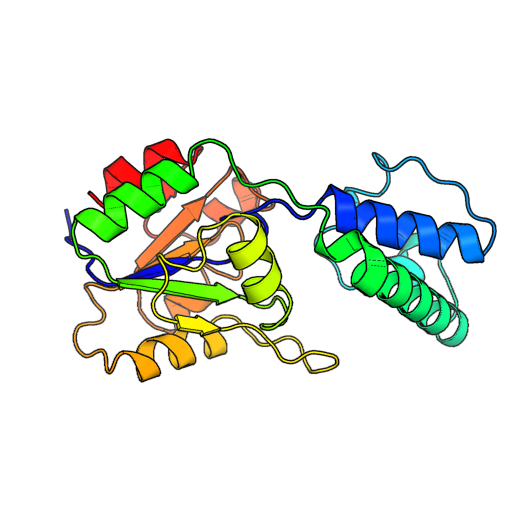 1.00 29.48 102 GLY A O 1
ATOM 884 N N . LYS A 1 127 ? 73.746 29.072 -1.088 1.00 26.16 103 LYS A N 1
ATOM 885 C CA . LYS A 1 127 ? 73.314 30.163 -1.964 1.00 26.84 103 LYS A CA 1
ATOM 886 C C . LYS A 1 127 ? 74.463 31.109 -2.227 1.00 24.22 103 LYS A C 1
ATOM 887 O O . LYS A 1 127 ? 75.338 31.290 -1.383 1.00 26.15 103 LYS A O 1
ATOM 893 N N . ILE A 1 128 ? 74.482 31.675 -3.437 1.00 24.85 104 ILE A N 1
ATOM 894 C CA . ILE A 1 128 ? 75.451 32.686 -3.801 1.00 22.17 104 ILE A CA 1
ATOM 895 C C . ILE A 1 128 ? 74.809 34.027 -3.426 1.00 19.82 104 ILE A C 1
ATOM 896 O O . ILE A 1 128 ? 73.681 34.340 -3.864 1.00 22.55 104 ILE A O 1
ATOM 901 N N . LEU A 1 129 ? 75.522 34.782 -2.594 1.00 20.08 105 LEU A N 1
ATOM 902 C CA . LEU A 1 129 ? 75.039 36.056 -2.081 1.00 20.06 105 LEU A CA 1
ATOM 903 C C . LEU A 1 129 ? 75.896 37.168 -2.687 1.00 19.35 105 LEU A C 1
ATOM 904 O O . LEU A 1 129 ? 77.146 37.088 -2.729 1.00 19.10 105 LEU A O 1
ATOM 909 N N . LEU A 1 130 ? 75.219 38.191 -3.171 1.00 19.26 106 LEU A N 1
ATOM 910 C CA . LEU A 1 130 ? 75.886 39.322 -3.797 1.00 17.81 106 LEU A CA 1
ATOM 911 C C . LEU A 1 130 ? 75.353 40.624 -3.234 1.00 17.92 106 LEU A C 1
ATOM 912 O O . LEU A 1 130 ? 74.203 40.697 -2.801 1.00 18.06 106 LEU A O 1
ATOM 917 N N . VAL A 1 131 ? 76.163 41.678 -3.285 1.00 17.67 107 VAL A N 1
ATOM 918 C CA . VAL A 1 131 ? 75.698 43.022 -2.954 1.00 17.64 107 VAL A CA 1
ATOM 919 C C . VAL A 1 131 ? 75.689 43.855 -4.221 1.00 19.38 107 VAL A C 1
ATOM 920 O O . VAL A 1 131 ? 76.672 43.840 -4.968 1.00 19.75 107 VAL A O 1
ATOM 924 N N . ALA A 1 132 ? 74.557 44.509 -4.483 1.00 18.41 108 ALA A N 1
ATOM 925 C CA . ALA A 1 132 ? 74.400 45.428 -5.602 1.00 20.77 108 ALA A CA 1
ATOM 926 C C . ALA A 1 132 ? 73.796 46.697 -5.012 1.00 21.36 108 ALA A C 1
ATOM 927 O O . ALA A 1 132 ? 72.643 46.716 -4.595 1.00 20.88 108 ALA A O 1
ATOM 929 N N . THR A 1 133 ? 74.590 47.756 -4.980 1.00 21.56 109 THR A N 1
ATOM 930 C CA . THR A 1 133 ? 74.218 48.988 -4.310 1.00 22.40 109 THR A CA 1
ATOM 931 C C . THR A 1 133 ? 74.679 50.220 -5.079 1.00 24.71 109 THR A C 1
ATOM 932 O O . THR A 1 133 ? 75.588 50.138 -5.921 1.00 22.56 109 THR A O 1
ATOM 936 N N . SER A 1 134 ? 74.011 51.340 -4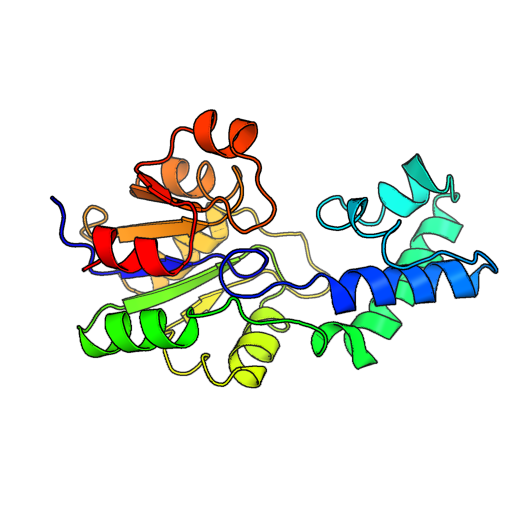.801 1.00 25.08 110 SER A N 1
ATOM 937 C CA . SER A 1 134 ? 74.388 52.628 -5.349 1.00 28.29 110 SER A CA 1
ATOM 938 C C . SER A 1 134 ? 75.459 53.274 -4.454 1.00 27.35 110 SER A C 1
ATOM 939 O O . SER A 1 134 ? 76.100 54.234 -4.872 1.00 30.55 110 SER A O 1
ATOM 942 N N . LYS A 1 135 ? 75.639 52.758 -3.245 1.00 27.82 111 LYS A N 1
ATOM 943 C CA . LYS A 1 135 ? 76.664 53.264 -2.324 1.00 30.11 111 LYS A CA 1
ATOM 944 C C . LYS A 1 135 ? 78.025 52.980 -2.949 1.00 30.06 111 LYS A C 1
ATOM 945 O O . LYS A 1 135 ? 78.154 51.987 -3.676 1.00 26.90 111 LYS A O 1
ATOM 951 N N . PRO A 1 136 ? 79.036 53.852 -2.727 1.00 29.73 112 PRO A N 1
ATOM 952 C CA . PRO A 1 136 ? 80.355 53.534 -3.296 1.00 28.90 112 PRO A CA 1
ATOM 953 C C . PRO A 1 136 ? 80.866 52.172 -2.830 1.00 27.50 112 PRO A C 1
ATOM 954 O O . PRO A 1 136 ? 80.728 51.811 -1.680 1.00 28.05 112 PRO A O 1
ATOM 958 N N . THR A 1 137 ? 81.432 51.411 -3.750 1.00 26.72 113 THR A N 1
ATOM 959 C CA . THR A 1 137 ? 81.946 50.077 -3.431 1.00 25.45 113 THR A CA 1
ATOM 960 C C . THR A 1 137 ? 82.853 50.075 -2.224 1.00 26.49 113 THR A C 1
ATOM 961 O O . THR A 1 137 ? 82.702 49.208 -1.369 1.00 25.73 113 THR A O 1
ATOM 965 N N A VAL A 1 138 ? 83.788 51.031 -2.151 0.50 27.82 114 VAL A N 1
ATOM 966 N N B VAL A 1 138 ? 83.794 51.017 -2.169 0.50 27.50 114 VAL A N 1
ATOM 967 C CA A VAL A 1 138 ? 84.739 51.082 -1.023 0.50 30.04 114 VAL A CA 1
ATOM 968 C CA B VAL A 1 138 ? 84.721 51.092 -1.038 0.50 29.45 114 VAL A CA 1
ATOM 969 C C A VAL A 1 138 ? 84.001 51.178 0.313 0.50 29.12 114 VAL A C 1
ATOM 970 C C B VAL A 1 138 ? 83.954 51.123 0.280 0.50 28.67 114 VAL A C 1
ATOM 971 O O A VAL A 1 138 ? 84.386 50.530 1.284 0.50 28.34 114 VAL A O 1
ATOM 972 O O B VAL A 1 138 ? 84.244 50.343 1.184 0.50 27.40 114 VAL A O 1
ATOM 979 N N . PHE A 1 139 ? 82.946 51.984 0.364 1.00 28.18 115 PHE A N 1
ATOM 980 C CA . PHE A 1 139 ? 82.168 52.088 1.586 1.00 27.41 115 PHE A CA 1
ATOM 981 C C . PHE A 1 139 ? 81.419 50.784 1.905 1.00 24.13 115 PHE A C 1
ATOM 982 O O . PHE A 1 139 ? 81.404 50.349 3.053 1.00 24.70 115 PHE A O 1
ATOM 990 N N . ALA A 1 140 ? 80.780 50.171 0.902 1.00 23.66 116 ALA A N 1
ATOM 991 C CA . ALA A 1 140 ? 80.048 48.915 1.077 1.00 21.79 116 ALA A CA 1
ATOM 992 C C . ALA A 1 140 ? 80.983 47.817 1.615 1.00 23.99 116 ALA A C 1
ATOM 993 O O . ALA A 1 140 ? 80.670 47.113 2.572 1.00 23.01 116 ALA A O 1
ATOM 995 N N . GLU A 1 141 ? 82.148 47.697 0.996 1.00 24.82 117 GLU A N 1
ATOM 996 C CA . GLU A 1 141 ? 83.112 46.694 1.440 1.00 24.74 117 GLU A CA 1
ATOM 997 C C . GLU A 1 141 ? 83.621 46.990 2.855 1.00 24.96 117 GLU A C 1
ATOM 998 O O . GLU A 1 141 ? 83.745 46.079 3.665 1.00 26.84 117 GLU A O 1
ATOM 1004 N N . THR A 1 142 ? 83.887 48.261 3.152 1.00 27.00 118 THR A N 1
ATOM 1005 C CA . THR A 1 142 ? 84.356 48.667 4.473 1.00 28.06 118 THR A CA 1
ATOM 1006 C C . THR A 1 142 ? 83.344 48.284 5.544 1.00 27.20 118 THR A C 1
ATOM 1007 O O . THR A 1 142 ? 83.694 47.715 6.587 1.00 30.07 118 THR A O 1
ATOM 1011 N N . ILE A 1 143 ? 82.084 48.596 5.277 1.00 24.51 119 ILE A N 1
ATOM 1012 C CA . ILE A 1 143 ? 80.992 48.305 6.213 1.00 25.16 119 ILE A CA 1
ATOM 1013 C C . ILE A 1 143 ? 80.754 46.811 6.394 1.00 22.58 119 ILE A C 1
ATOM 1014 O O . ILE A 1 143 ? 80.555 46.341 7.514 1.00 26.30 119 ILE A O 1
ATOM 1019 N N . LEU A 1 144 ? 80.799 46.047 5.321 1.00 22.69 120 LEU A N 1
ATOM 1020 C CA . LEU A 1 144 ? 80.544 44.626 5.429 1.00 22.98 120 LEU A CA 1
ATOM 1021 C C . LEU A 1 144 ? 81.705 43.955 6.180 1.00 25.52 120 LEU A C 1
ATOM 1022 O O . LEU A 1 144 ? 81.474 43.049 6.986 1.00 26.10 120 LEU A O 1
ATOM 1027 N N . ARG A 1 145 ? 82.916 44.452 5.936 1.00 27.56 121 ARG A N 1
ATOM 1028 C CA . ARG A 1 145 ? 84.089 44.004 6.670 1.00 30.31 121 ARG A CA 1
ATOM 1029 C C . ARG A 1 145 ? 83.958 44.358 8.170 1.00 30.60 121 ARG A C 1
ATOM 1030 O O . ARG A 1 145 ? 84.248 43.520 9.032 1.00 34.32 121 ARG A O 1
ATOM 1038 N N . TYR A 1 146 ? 83.488 45.574 8.494 1.00 31.53 122 TYR A N 1
ATOM 1039 C CA . TYR A 1 146 ? 83.301 46.035 9.890 1.00 33.43 122 TYR A CA 1
ATOM 1040 C C . TYR A 1 146 ? 82.384 45.126 10.708 1.00 32.78 122 TYR A C 1
ATOM 1041 O O . TYR A 1 146 ? 82.608 44.931 11.933 1.00 36.98 122 TYR A O 1
ATOM 1050 N N . PHE A 1 147 ? 81.355 44.584 10.056 1.00 29.92 123 PHE A N 1
ATOM 1051 C CA . PHE A 1 147 ? 80.378 43.665 10.685 1.00 31.20 123 PHE A CA 1
ATOM 1052 C C . PHE A 1 147 ? 80.681 42.195 10.523 1.00 31.81 123 PHE A C 1
ATOM 1053 O O . PHE A 1 147 ? 79.882 41.336 10.916 1.00 31.71 123 PHE A O 1
ATOM 1061 N N . ASP A 1 148 ? 81.841 41.905 9.950 1.00 32.36 124 ASP A N 1
ATOM 1062 C CA . ASP A 1 148 ? 82.302 40.548 9.748 1.00 33.91 124 ASP A CA 1
ATOM 1063 C C . ASP A 1 148 ? 81.318 39.728 8.903 1.00 31.51 124 ASP A C 1
ATOM 1064 O O . ASP A 1 148 ? 81.157 38.529 9.101 1.00 31.58 124 ASP A O 1
ATOM 1069 N N . ILE A 1 149 ? 80.674 40.373 7.940 1.00 28.02 125 ILE A N 1
ATOM 1070 C CA . ILE A 1 149 ? 79.744 39.658 7.053 1.00 25.48 125 ILE A CA 1
ATOM 1071 C C . ILE A 1 149 ? 80.205 39.664 5.570 1.00 24.55 125 ILE A C 1
ATOM 1072 O O . ILE A 1 149 ? 79.563 39.048 4.737 1.00 24.01 125 ILE A O 1
ATOM 1077 N N A ASP A 1 150 ? 81.311 40.361 5.281 0.50 25.86 126 ASP A N 1
ATOM 1078 N N B ASP A 1 150 ? 81.310 40.355 5.264 0.50 25.78 126 ASP A N 1
ATOM 1079 C CA A ASP A 1 150 ? 81.915 40.387 3.949 0.50 24.81 126 ASP A CA 1
ATOM 1080 C CA B ASP A 1 150 ? 81.846 40.377 3.904 0.50 24.78 126 ASP A CA 1
ATOM 1081 C C A ASP A 1 150 ? 82.131 38.965 3.438 0.50 24.88 126 ASP A C 1
ATOM 1082 C C B ASP A 1 150 ? 82.147 38.955 3.420 0.50 24.81 126 ASP A C 1
ATOM 1083 O O A ASP A 1 150 ? 81.885 38.656 2.258 0.50 25.91 126 ASP A O 1
ATOM 1084 O O B ASP A 1 150 ? 81.978 38.634 2.230 0.50 25.69 126 ASP A O 1
ATOM 1093 N N . ARG A 1 151 ? 82.581 38.098 4.348 1.00 25.77 127 ARG A N 1
ATOM 1094 C CA . ARG A 1 151 ? 82.874 36.711 4.057 1.00 26.77 127 ARG A CA 1
ATOM 1095 C C . ARG A 1 151 ? 81.729 35.906 3.418 1.00 25.23 127 ARG A C 1
ATOM 1096 O O . ARG A 1 151 ? 81.971 34.903 2.779 1.00 27.41 127 ARG A O 1
ATOM 1104 N N . TYR A 1 152 ? 80.488 36.340 3.585 1.00 24.90 128 TYR A N 1
ATOM 1105 C CA . TYR A 1 152 ? 79.336 35.592 3.030 1.00 23.68 128 TYR A CA 1
ATOM 1106 C C . TYR A 1 152 ? 78.980 35.977 1.593 1.00 22.63 128 TYR A C 1
ATOM 1107 O O . TYR A 1 152 ? 78.175 35.304 0.970 1.00 22.56 128 TYR A O 1
ATOM 1116 N N . PHE A 1 153 ? 79.580 37.051 1.079 1.00 21.50 129 PHE A N 1
ATOM 1117 C CA . PHE A 1 153 ? 79.270 37.545 -0.256 1.00 20.34 129 PHE A CA 1
ATOM 1118 C C . PHE A 1 153 ? 80.373 37.219 -1.264 1.00 20.72 129 PHE A C 1
ATOM 1119 O O . PHE A 1 153 ? 81.551 37.474 -1.018 1.00 22.86 129 PHE A O 1
ATOM 1127 N N . LYS A 1 154 ? 79.969 36.673 -2.390 1.00 21.72 130 LYS A N 1
ATOM 1128 C CA . LYS A 1 154 ? 80.922 36.347 -3.451 1.00 21.63 130 LYS A CA 1
ATOM 1129 C C . LYS A 1 154 ? 81.466 37.592 -4.096 1.00 22.48 130 LYS A C 1
ATOM 1130 O O . LYS A 1 154 ? 82.680 37.675 -4.317 1.00 23.17 130 LYS A O 1
ATOM 1136 N N . TYR A 1 155 ? 80.573 38.528 -4.440 1.00 20.55 131 TYR A N 1
ATOM 1137 C CA . TYR A 1 155 ? 80.945 39.788 -5.071 1.00 20.41 131 TYR A CA 1
ATOM 1138 C C . TYR A 1 155 ? 80.172 40.905 -4.422 1.00 20.89 131 TYR A C 1
ATOM 1139 O O . TYR A 1 155 ? 79.013 40.727 -3.988 1.00 20.26 131 TYR A O 1
ATOM 1148 N N . ILE A 1 156 ? 80.802 42.074 -4.371 1.00 21.87 132 ILE A N 1
ATOM 1149 C CA . ILE A 1 156 ? 80.209 43.287 -3.796 1.00 22.36 132 ILE A CA 1
ATOM 1150 C C . ILE A 1 156 ? 80.449 44.355 -4.832 1.00 22.96 132 ILE A C 1
ATOM 1151 O O . ILE A 1 156 ? 81.617 44.616 -5.209 1.00 25.25 132 ILE A O 1
ATOM 1156 N N . ALA A 1 157 ? 79.355 44.944 -5.335 1.00 22.11 133 ALA A N 1
ATOM 1157 C CA . ALA A 1 157 ? 79.381 45.967 -6.366 1.00 23.05 133 ALA A CA 1
ATOM 1158 C C . ALA A 1 157 ? 78.582 47.203 -5.986 1.00 23.49 133 ALA A C 1
ATOM 1159 O O . ALA A 1 157 ? 77.379 47.130 -5.747 1.00 22.88 133 ALA A O 1
ATOM 1161 N N . GLY A 1 158 ? 79.288 48.327 -5.936 1.00 23.89 134 GLY A N 1
ATOM 1162 C CA . GLY A 1 158 ? 78.709 49.638 -5.693 1.00 25.25 134 GLY A CA 1
ATOM 1163 C C . GLY A 1 158 ? 79.160 50.610 -6.759 1.00 28.42 134 GLY A C 1
ATOM 1164 O O . GLY A 1 158 ? 79.562 50.223 -7.873 1.00 29.32 134 GLY A O 1
ATOM 1165 N N . SER A 1 159 ? 79.073 51.893 -6.436 1.00 29.49 135 SER A N 1
ATOM 1166 C CA . SER A 1 159 ? 79.491 52.934 -7.336 1.00 34.28 135 SER A CA 1
ATOM 1167 C C . SER A 1 159 ? 80.952 53.317 -7.068 1.00 36.67 135 SER A C 1
ATOM 1168 O O . SER A 1 159 ? 81.587 52.851 -6.126 1.00 32.10 135 SER A O 1
ATOM 1171 N N . ASN A 1 160 ? 81.487 54.178 -7.917 1.00 42.77 136 ASN A N 1
ATOM 1172 C CA . ASN A 1 160 ? 82.854 54.639 -7.734 1.00 46.48 136 ASN A CA 1
ATOM 1173 C C . ASN A 1 160 ? 82.855 55.814 -6.777 1.00 50.88 136 ASN A C 1
ATOM 1174 O O . ASN A 1 160 ? 81.877 56.568 -6.728 1.00 50.51 136 ASN A O 1
ATOM 1179 N N . LEU A 1 161 ? 83.910 55.940 -5.970 1.00 55.07 137 LEU A N 1
ATOM 1180 C CA . LEU A 1 161 ? 84.039 57.105 -5.081 1.00 59.35 137 LEU A CA 1
ATOM 1181 C C . LEU A 1 161 ? 84.145 58.335 -5.972 1.00 64.22 137 LEU A C 1
ATOM 1182 O O . LEU A 1 161 ? 84.705 58.255 -7.073 1.00 65.78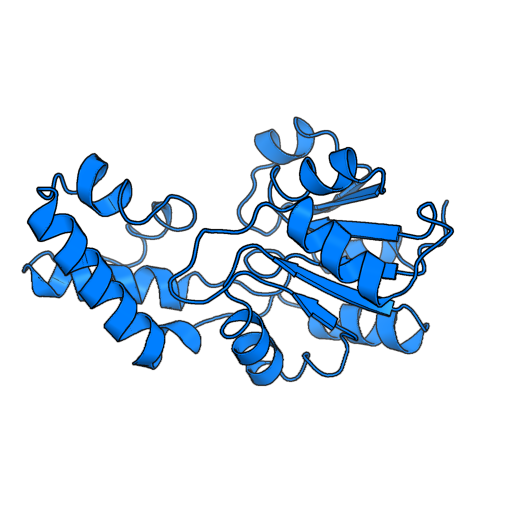 137 LEU A O 1
ATOM 1187 N N . ASP A 1 162 ? 83.628 59.472 -5.511 1.00 68.47 138 ASP A N 1
ATOM 1188 C CA . ASP A 1 162 ? 83.680 60.702 -6.313 1.00 72.87 138 ASP A CA 1
ATOM 1189 C C . ASP A 1 162 ? 83.429 60.360 -7.787 1.00 74.11 138 ASP A C 1
ATOM 1190 O O . ASP A 1 162 ? 84.228 60.689 -8.671 1.00 76.64 138 ASP A O 1
ATOM 1195 N N . GLY A 1 163 ? 82.331 59.651 -8.026 1.00 73.43 139 GLY A N 1
ATOM 1196 C CA . GLY A 1 163 ? 81.915 59.269 -9.368 1.00 74.11 139 GLY A CA 1
ATOM 1197 C C . GLY A 1 163 ? 80.423 59.514 -9.489 1.00 73.93 139 GLY A C 1
ATOM 1198 O O . GLY A 1 163 ? 79.795 60.032 -8.563 1.00 73.34 139 GLY A O 1
ATOM 1199 N N . THR A 1 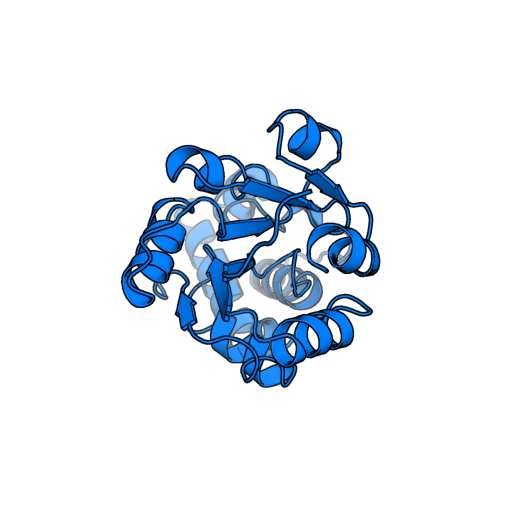164 ? 79.855 59.158 -10.635 1.00 74.42 140 THR A N 1
ATOM 1200 C CA . THR A 1 164 ? 78.419 59.298 -10.845 1.00 74.45 140 THR A CA 1
ATOM 1201 C C . THR A 1 164 ? 77.711 58.159 -10.089 1.00 71.06 140 THR A C 1
ATOM 1202 O O . THR A 1 164 ? 78.194 57.022 -10.090 1.00 70.25 140 THR A O 1
ATOM 1206 N N . ARG A 1 165 ? 76.601 58.467 -9.417 1.00 69.50 141 ARG A N 1
ATOM 1207 C CA . ARG A 1 165 ? 75.840 57.443 -8.688 1.00 66.61 141 ARG A CA 1
ATOM 1208 C C . ARG A 1 165 ? 75.363 56.409 -9.713 1.00 64.08 141 ARG A C 1
ATOM 1209 O O . ARG A 1 165 ? 74.681 56.749 -10.684 1.00 64.80 141 ARG A O 1
ATOM 1217 N N . VAL A 1 166 ? 75.733 55.147 -9.515 1.00 60.09 142 VAL A N 1
ATOM 1218 C CA . VAL A 1 166 ? 75.354 54.116 -10.475 1.00 57.55 142 VAL A CA 1
ATOM 1219 C C . VAL A 1 166 ? 73.899 53.702 -10.270 1.00 54.06 142 VAL A C 1
ATOM 1220 O O . VAL A 1 166 ? 73.451 53.559 -9.125 1.00 52.56 142 VAL A O 1
ATOM 1224 N N . ASN A 1 167 ? 73.174 53.546 -11.383 1.00 51.83 143 ASN A N 1
ATOM 1225 C CA . ASN A 1 167 ? 71.796 53.069 -11.369 1.00 49.23 143 ASN A CA 1
ATOM 1226 C C . ASN A 1 167 ? 71.755 51.612 -10.925 1.00 44.69 143 ASN A C 1
ATOM 1227 O O . ASN A 1 167 ? 72.750 50.850 -11.075 1.00 42.79 143 ASN A O 1
ATOM 1232 N N A LYS A 1 168 ? 70.603 51.203 -10.404 0.60 40.30 144 LYS A N 1
ATOM 1233 N N B LYS A 1 168 ? 70.609 51.213 -10.375 0.40 41.15 144 LYS A N 1
ATOM 1234 C CA A LYS A 1 168 ? 70.472 49.876 -9.865 0.60 36.07 144 LYS A CA 1
ATOM 1235 C CA B LYS A 1 168 ? 70.437 49.869 -9.862 0.40 37.60 144 LYS A CA 1
ATOM 1236 C C A LYS A 1 168 ? 70.542 48.781 -10.933 0.60 34.49 144 LYS A C 1
ATOM 1237 C C B LYS A 1 168 ? 70.554 48.791 -10.935 0.40 35.76 144 LYS A C 1
ATOM 1238 O O A LYS A 1 168 ? 71.221 47.800 -10.751 0.60 30.37 144 LYS A O 1
ATOM 1239 O O B LYS A 1 168 ? 71.280 47.831 -10.757 0.40 32.94 144 LYS A O 1
ATOM 1250 N N . ASN A 1 169 ? 69.840 48.949 -12.049 1.00 35.47 145 ASN A N 1
ATOM 1251 C CA . ASN A 1 169 ? 69.876 47.908 -13.101 1.00 35.74 145 ASN A CA 1
ATOM 1252 C C . ASN A 1 169 ? 71.320 47.644 -13.564 1.00 33.45 145 ASN A C 1
ATOM 1253 O O . ASN A 1 169 ? 71.698 46.507 -13.844 1.00 33.33 145 ASN A O 1
ATOM 1258 N N . GLU A 1 170 ? 72.137 48.689 -13.586 1.00 34.13 146 GLU A N 1
ATOM 1259 C CA . GLU A 1 170 ? 73.518 48.566 -14.050 1.00 35.51 146 GLU A CA 1
ATOM 1260 C C . GLU A 1 170 ? 74.396 47.773 -13.108 1.00 33.22 146 GLU A C 1
ATOM 1261 O O . GLU A 1 170 ? 75.201 46.948 -13.537 1.00 30.74 146 GLU A O 1
ATOM 1267 N N . VAL A 1 171 ? 74.233 48.017 -11.810 1.00 30.08 147 VAL A N 1
ATOM 1268 C CA . VAL A 1 171 ? 75.029 47.309 -10.843 1.00 28.98 147 VAL A CA 1
ATOM 1269 C C . VAL A 1 171 ? 74.528 45.847 -10.688 1.00 26.42 147 VAL A C 1
ATOM 1270 O O . VAL A 1 171 ? 75.319 44.936 -10.522 1.00 26.03 147 VAL A O 1
ATOM 1274 N N . ILE A 1 172 ? 73.213 45.631 -10.798 1.00 26.30 148 ILE A N 1
ATOM 1275 C CA . ILE A 1 172 ? 72.636 44.285 -10.775 1.00 24.94 148 ILE A CA 1
ATOM 1276 C C . ILE A 1 172 ? 73.169 43.476 -11.953 1.00 27.02 148 ILE A C 1
ATOM 1277 O O . ILE A 1 172 ? 73.649 42.360 -11.789 1.00 25.95 148 ILE A O 1
ATOM 1282 N N . GLN A 1 173 ? 73.111 44.054 -13.147 1.00 27.14 149 GLN A N 1
ATOM 1283 C CA . GLN A 1 173 ? 73.615 43.359 -14.316 1.00 29.34 149 GLN A CA 1
ATOM 1284 C C . GLN A 1 173 ? 75.107 43.051 -14.180 1.00 28.70 149 GLN A C 1
ATOM 1285 O O . GLN A 1 173 ? 75.551 41.961 -14.531 1.00 29.47 149 GLN A O 1
ATOM 1291 N N . TYR A 1 174 ? 75.874 44.020 -13.695 1.00 29.02 150 TYR A N 1
ATOM 1292 C CA . TYR A 1 174 ? 77.319 43.834 -13.528 1.00 27.95 150 TYR A CA 1
ATOM 1293 C C . TYR A 1 174 ? 77.632 42.625 -12.648 1.00 27.38 150 TYR A C 1
ATOM 1294 O O . TYR A 1 174 ? 78.448 41.792 -12.988 1.00 27.12 150 TYR A O 1
ATOM 1303 N N . VAL A 1 175 ? 76.932 42.508 -11.522 1.00 26.21 151 VAL A N 1
ATOM 1304 C CA . VAL A 1 175 ? 77.234 41.470 -10.580 1.00 27.04 151 VAL A CA 1
ATOM 1305 C C . VAL A 1 175 ? 76.760 40.094 -11.079 1.00 27.84 151 VAL A C 1
ATOM 1306 O O . VAL A 1 175 ? 77.442 39.096 -10.878 1.00 27.37 151 VAL A O 1
ATOM 1310 N N . LEU A 1 176 ? 75.627 40.037 -11.790 1.00 27.60 152 LEU A N 1
ATOM 1311 C CA . LEU A 1 176 ? 75.205 38.786 -12.427 1.00 30.77 152 LEU A CA 1
ATOM 1312 C C . LEU A 1 176 ? 76.170 38.353 -13.531 1.00 30.89 152 LEU A C 1
ATOM 1313 O O . LEU A 1 176 ? 76.416 37.149 -13.732 1.00 32.89 152 LEU A O 1
ATOM 1318 N N . ASP A 1 177 ? 76.705 39.319 -14.278 1.00 31.14 153 ASP A N 1
ATOM 1319 C CA . ASP A 1 177 ? 77.632 38.977 -15.329 1.00 32.82 153 ASP A CA 1
ATOM 1320 C C . ASP A 1 177 ? 78.882 38.320 -14.723 1.00 30.85 153 ASP A C 1
ATOM 1321 O O . ASP A 1 177 ? 79.451 37.445 -15.339 1.00 32.42 153 ASP A O 1
ATOM 1326 N N . LEU A 1 178 ? 79.281 38.723 -13.521 1.00 26.80 154 LEU A N 1
ATOM 1327 C CA . LEU A 1 178 ? 80.460 38.125 -12.865 1.00 27.15 154 LEU A CA 1
ATOM 1328 C C . LEU A 1 178 ? 80.215 36.662 -12.502 1.00 28.89 154 LEU A C 1
ATOM 1329 O O . LEU A 1 178 ? 81.160 35.890 -12.405 1.00 30.36 154 LEU A O 1
ATOM 1334 N N . CYS A 1 179 ? 78.950 36.305 -12.296 1.00 27.13 155 CYS A N 1
ATOM 1335 C CA . CYS A 1 179 ? 78.566 34.958 -11.912 1.00 29.33 155 CYS A CA 1
ATOM 1336 C C . CYS A 1 179 ? 78.291 34.086 -13.096 1.00 32.71 155 CYS A C 1
ATOM 1337 O O . CYS A 1 179 ? 78.064 32.885 -12.908 1.00 34.24 155 CYS A O 1
ATOM 1340 N N . ASN A 1 180 ? 78.323 34.680 -14.290 1.00 38.48 156 ASN A N 1
ATOM 1341 C CA . ASN A 1 180 ? 78.066 33.984 -15.532 1.00 47.01 156 ASN A CA 1
ATOM 1342 C C . ASN A 1 180 ? 76.739 33.270 -15.414 1.00 49.15 156 ASN A C 1
ATOM 1343 O O . ASN A 1 180 ? 76.667 32.074 -15.602 1.00 51.35 156 ASN A O 1
ATOM 1348 N N . VAL A 1 181 ? 75.701 34.017 -15.056 1.00 50.18 157 VAL A N 1
ATOM 1349 C CA . VAL A 1 181 ? 74.370 33.434 -14.878 1.00 52.19 157 VAL A CA 1
ATOM 1350 C C . VAL A 1 181 ? 73.648 33.169 -16.183 1.00 57.38 157 VAL A C 1
ATOM 1351 O O . VAL A 1 181 ? 73.699 33.996 -17.097 1.00 59.29 157 VAL A O 1
ATOM 1355 N N . LYS A 1 182 ? 72.990 32.007 -16.253 1.00 59.58 158 LYS A N 1
ATOM 1356 C CA . LYS A 1 182 ? 72.114 31.661 -17.361 1.00 64.18 158 LYS A CA 1
ATOM 1357 C C . LYS A 1 182 ? 70.650 31.627 -16.906 1.00 63.87 158 LYS A C 1
ATOM 1358 O O . LYS A 1 182 ? 69.798 32.266 -17.535 1.00 67.01 158 LYS A O 1
ATOM 1364 N N . ASP A 1 183 ? 70.341 30.875 -15.838 1.00 61.18 159 ASP A N 1
ATOM 1365 C CA . ASP A 1 183 ? 68.939 30.765 -15.406 1.00 58.59 159 ASP A CA 1
ATOM 1366 C C . ASP A 1 183 ? 68.581 31.895 -14.490 1.00 53.07 159 ASP A C 1
ATOM 1367 O O . ASP A 1 183 ? 68.661 31.748 -13.250 1.00 49.32 159 ASP A O 1
ATOM 1372 N N . LYS A 1 184 ? 68.150 33.017 -15.078 1.00 51.63 160 LYS A N 1
ATOM 1373 C CA . LYS A 1 184 ? 67.760 34.170 -14.263 1.00 47.77 160 LYS A CA 1
ATOM 1374 C C . LYS A 1 184 ? 66.549 33.875 -13.386 1.00 44.92 160 LYS A C 1
ATOM 1375 O O . LYS A 1 184 ? 66.309 34.603 -12.456 1.00 41.62 160 LYS A O 1
ATOM 1381 N N . ASP A 1 185 ? 65.811 32.794 -13.650 1.00 45.89 161 ASP A N 1
ATOM 1382 C CA . ASP A 1 185 ? 64.665 32.463 -12.785 1.00 46.29 161 ASP A CA 1
ATOM 1383 C C . ASP A 1 185 ? 65.080 32.080 -11.356 1.00 42.35 161 ASP A C 1
ATOM 1384 O O . ASP A 1 185 ? 64.263 32.144 -10.444 1.00 44.08 161 ASP A O 1
ATOM 1389 N N . LYS A 1 186 ? 66.339 31.720 -11.139 1.00 39.17 162 LYS A N 1
ATOM 1390 C CA . LYS A 1 186 ? 66.779 31.358 -9.797 1.00 38.11 162 LYS A CA 1
ATOM 1391 C C . LYS A 1 186 ? 67.468 32.550 -9.115 1.00 32.89 162 LYS A C 1
ATOM 1392 O O . LYS A 1 186 ? 68.186 32.366 -8.148 1.00 30.37 162 LYS A O 1
ATOM 1398 N N . VAL A 1 187 ? 67.252 33.761 -9.644 1.00 30.01 163 VAL A N 1
ATOM 1399 C CA . VAL A 1 187 ? 67.875 34.989 -9.106 1.00 27.59 163 VAL A CA 1
ATOM 1400 C C . VAL A 1 187 ? 66.829 35.896 -8.462 1.00 26.89 163 VAL A C 1
ATOM 1401 O O . VAL A 1 187 ? 65.710 36.035 -8.968 1.00 28.12 163 VAL A O 1
ATOM 1405 N N . ILE A 1 188 ? 67.186 36.512 -7.333 1.00 25.23 164 ILE A N 1
ATOM 1406 C CA . ILE A 1 188 ? 66.287 37.420 -6.634 1.00 24.11 164 ILE A CA 1
ATOM 1407 C C . ILE A 1 188 ? 67.052 38.587 -6.022 1.00 22.26 164 ILE A C 1
ATOM 1408 O O . ILE A 1 188 ? 68.158 38.417 -5.532 1.00 22.27 164 ILE A O 1
ATOM 1413 N N . MET A 1 189 ? 66.453 39.783 -6.100 1.00 22.53 165 MET A N 1
ATOM 1414 C CA . MET A 1 189 ? 66.984 41.008 -5.527 1.00 20.88 165 MET A CA 1
ATOM 1415 C C . MET A 1 189 ? 66.210 41.389 -4.256 1.00 22.03 165 MET A C 1
ATOM 1416 O O . MET A 1 189 ? 64.972 41.425 -4.256 1.00 24.15 165 MET A O 1
ATOM 1421 N N . VAL A 1 190 ? 66.942 41.746 -3.220 1.00 19.02 166 VAL A N 1
ATOM 1422 C CA . VAL A 1 190 ? 66.356 42.154 -1.930 1.00 18.22 166 VAL A CA 1
ATOM 1423 C C . VAL A 1 190 ? 66.736 43.607 -1.653 1.00 19.53 166 VAL A C 1
ATOM 1424 O O . VAL A 1 190 ? 67.906 43.965 -1.669 1.00 19.61 166 VAL A O 1
ATOM 1428 N N . GLY A 1 191 ? 65.747 44.454 -1.377 1.00 18.12 167 GLY A N 1
ATOM 1429 C CA . GLY A 1 191 ? 66.022 45.855 -1.154 1.00 17.63 167 GLY A CA 1
ATOM 1430 C C . GLY A 1 191 ? 64.888 46.573 -0.451 1.00 17.31 167 GLY A C 1
ATOM 1431 O O . GLY A 1 191 ? 63.790 46.041 -0.361 1.00 18.91 167 GLY A O 1
ATOM 1432 N N . ASP A 1 192 ? 65.174 47.787 0.023 1.00 17.93 168 ASP A N 1
ATOM 1433 C CA . ASP A 1 192 ? 64.188 48.583 0.781 1.00 18.10 168 ASP A CA 1
ATOM 1434 C C . ASP A 1 192 ? 63.619 49.784 0.033 1.00 18.60 168 ASP A C 1
ATOM 1435 O O . ASP A 1 192 ? 62.855 50.523 0.614 1.00 20.65 168 ASP A O 1
ATOM 1440 N N . ARG A 1 193 ? 63.946 49.954 -1.236 1.00 18.73 169 ARG A N 1
ATOM 1441 C CA . ARG A 1 193 ? 63.425 51.077 -2.006 1.00 18.09 169 ARG A CA 1
ATOM 1442 C C . ARG A 1 193 ? 62.868 50.660 -3.326 1.00 19.77 169 ARG A C 1
ATOM 1443 O O . ARG A 1 193 ? 63.240 49.609 -3.890 1.00 20.06 169 ARG A O 1
ATOM 1451 N N . LYS A 1 194 ? 61.990 51.499 -3.862 1.00 20.66 170 LYS A N 1
ATOM 1452 C CA . LYS A 1 194 ? 61.491 51.271 -5.223 1.00 21.79 170 LYS A CA 1
ATOM 1453 C C . LYS A 1 194 ? 62.634 51.081 -6.253 1.00 21.39 170 LYS A C 1
ATOM 1454 O O . LYS A 1 194 ? 62.490 50.322 -7.185 1.00 23.28 170 LYS A O 1
ATOM 1460 N N . TYR A 1 195 ? 63.764 51.751 -6.050 1.00 21.86 171 TYR A N 1
ATOM 1461 C CA . TYR A 1 195 ? 64.878 51.691 -6.992 1.00 22.49 171 TYR A CA 1
ATOM 1462 C C . TYR A 1 195 ? 65.423 50.283 -7.164 1.00 21.15 171 TYR A C 1
ATOM 1463 O O . TYR A 1 195 ? 65.876 49.895 -8.268 1.00 24.12 171 TYR A O 1
ATOM 1472 N N . ASP A 1 196 ? 65.419 49.527 -6.070 1.00 20.82 172 ASP A N 1
ATOM 1473 C CA . ASP A 1 196 ? 65.830 48.130 -6.083 1.00 20.12 172 ASP A CA 1
ATOM 1474 C C . ASP A 1 196 ? 64.857 47.271 -6.867 1.00 21.53 172 ASP A C 1
ATOM 1475 O O . ASP A 1 196 ? 65.260 46.378 -7.622 1.00 22.39 172 ASP A O 1
ATOM 1480 N N A ILE A 1 197 ? 63.557 47.540 -6.703 0.50 22.02 173 ILE A N 1
ATOM 1481 N N B ILE A 1 197 ? 63.563 47.547 -6.701 0.50 22.01 173 ILE A N 1
ATOM 1482 C CA A ILE A 1 197 ? 62.524 46.772 -7.388 0.50 23.40 173 ILE A CA 1
ATOM 1483 C CA B ILE A 1 197 ? 62.512 46.792 -7.369 0.50 23.30 173 ILE A CA 1
ATOM 1484 C C A ILE A 1 197 ? 62.494 47.127 -8.874 0.50 24.85 173 ILE A C 1
ATOM 1485 C C B ILE A 1 197 ? 62.460 47.134 -8.861 0.50 24.81 173 ILE A C 1
ATOM 1486 O O A ILE A 1 197 ? 62.406 46.243 -9.723 0.50 27.02 173 ILE A O 1
ATOM 1487 O O B ILE A 1 197 ? 62.330 46.247 -9.698 0.50 27.10 173 ILE A O 1
ATOM 1496 N N . ILE A 1 198 ? 62.597 48.418 -9.184 1.00 25.11 174 ILE A N 1
ATOM 1497 C CA . ILE A 1 198 ? 62.639 48.890 -10.590 1.00 27.52 174 ILE A CA 1
ATOM 1498 C C . ILE A 1 198 ? 63.868 48.266 -11.296 1.00 26.10 174 ILE A C 1
ATOM 1499 O O . ILE A 1 198 ? 63.780 47.798 -12.448 1.00 29.90 174 ILE A O 1
ATOM 1504 N N . GLY A 1 199 ? 64.997 48.228 -10.586 1.00 25.15 175 GLY A N 1
ATOM 1505 C CA . GLY A 1 199 ? 66.226 47.632 -11.110 1.00 26.75 175 GLY A CA 1
ATOM 1506 C C . GLY A 1 199 ? 66.015 46.160 -11.425 1.00 26.29 175 GLY A C 1
ATOM 1507 O O . GLY A 1 199 ? 66.321 45.697 -12.530 1.00 27.97 175 GLY A O 1
ATOM 1508 N N . ALA A 1 200 ? 65.427 45.442 -10.479 1.00 24.19 176 ALA A N 1
ATOM 1509 C CA . ALA A 1 200 ? 65.144 44.015 -10.648 1.00 25.55 176 ALA A CA 1
ATOM 1510 C C . ALA A 1 200 ? 64.245 43.756 -11.858 1.00 29.05 176 ALA A C 1
ATOM 1511 O O . ALA A 1 200 ? 64.484 42.837 -12.664 1.00 30.36 176 ALA A O 1
ATOM 1513 N N . LYS A 1 201 ? 63.207 44.572 -11.991 1.00 30.26 177 LYS A N 1
ATOM 1514 C CA . LYS A 1 201 ? 62.281 44.410 -13.100 1.00 33.75 177 LYS A CA 1
ATOM 1515 C C . LYS A 1 201 ? 62.927 44.690 -14.458 1.00 34.75 177 LYS A C 1
ATOM 1516 O O . LYS A 1 201 ? 62.631 43.995 -15.444 1.00 36.83 177 LYS A O 1
ATOM 1522 N N . LYS A 1 202 ? 63.838 45.654 -14.510 1.00 33.49 178 LYS A N 1
ATOM 1523 C CA . LYS A 1 202 ? 64.535 45.951 -15.759 1.00 36.50 178 LYS A CA 1
ATOM 1524 C C . LYS A 1 202 ? 65.419 44.780 -16.214 1.00 36.00 178 LYS A C 1
ATOM 1525 O O . LYS A 1 202 ? 65.591 44.541 -17.409 1.00 38.10 178 LYS A O 1
ATOM 1531 N N . ILE A 1 203 ? 65.950 44.044 -15.248 1.00 33.88 179 ILE A N 1
ATOM 1532 C CA . ILE A 1 203 ? 66.825 42.921 -15.493 1.00 34.40 179 ILE A CA 1
ATOM 1533 C C . ILE A 1 203 ? 66.039 41.626 -15.698 1.00 37.26 179 ILE A C 1
ATOM 1534 O O . ILE A 1 203 ? 66.542 40.686 -16.315 1.00 40.47 179 ILE A O 1
ATOM 1539 N N . GLY A 1 204 ? 64.805 41.580 -15.208 1.00 36.57 180 GLY A N 1
ATOM 1540 C CA . GLY A 1 204 ? 63.959 40.405 -15.361 1.00 39.05 180 GLY A CA 1
ATOM 1541 C C . GLY A 1 204 ? 64.132 39.379 -14.258 1.00 37.48 180 GLY A C 1
ATOM 1542 O O . GLY A 1 204 ? 64.071 38.175 -14.505 1.00 38.88 180 GLY A O 1
ATOM 1543 N N . ILE A 1 205 ? 64.378 39.847 -13.045 1.00 33.13 181 ILE A N 1
ATOM 1544 C CA . ILE A 1 205 ? 64.493 38.976 -11.894 1.00 31.46 181 ILE A CA 1
ATOM 1545 C C . ILE A 1 205 ? 63.445 39.340 -10.836 1.00 32.04 181 ILE A C 1
ATOM 1546 O O . ILE A 1 205 ? 62.908 40.473 -10.813 1.00 32.59 181 ILE A O 1
ATOM 1551 N N . ASP A 1 206 ? 63.160 38.370 -9.971 1.00 31.08 182 ASP A N 1
ATOM 1552 C CA . ASP A 1 206 ? 62.245 38.535 -8.866 1.00 30.56 182 ASP A CA 1
ATOM 1553 C C . ASP A 1 206 ? 62.830 39.487 -7.813 1.00 27.76 182 ASP A C 1
ATOM 1554 O O . ASP A 1 206 ? 64.030 39.833 -7.845 1.00 24.39 182 ASP A O 1
ATOM 1559 N N . SER A 1 207 ? 61.966 39.921 -6.897 1.00 27.26 183 SER A N 1
ATOM 1560 C CA . SER A 1 207 ? 62.336 40.848 -5.862 1.00 24.61 183 SER A CA 1
ATOM 1561 C C . SER A 1 207 ? 61.594 40.685 -4.553 1.00 25.33 183 SER A C 1
ATOM 1562 O O . SER A 1 207 ? 60.425 40.288 -4.508 1.00 26.00 183 SER A O 1
ATOM 1565 N N . ILE A 1 208 ? 62.298 41.041 -3.484 1.00 23.88 184 ILE A N 1
ATOM 1566 C CA . ILE A 1 208 ? 61.737 41.141 -2.152 1.00 22.96 184 ILE A CA 1
ATOM 1567 C C . ILE A 1 208 ? 61.887 42.617 -1.749 1.00 22.40 184 ILE A C 1
ATOM 1568 O O . ILE A 1 208 ? 63.008 43.165 -1.717 1.00 22.34 184 ILE A O 1
ATOM 1573 N N . GLY A 1 209 ? 60.762 43.271 -1.497 1.00 22.69 185 GLY A N 1
ATOM 1574 C CA . GLY A 1 209 ? 60.763 44.627 -0.981 1.00 22.48 185 GLY A CA 1
ATOM 1575 C C . GLY A 1 209 ? 60.629 44.539 0.535 1.00 22.84 185 GLY A C 1
ATOM 1576 O O . GLY A 1 209 ? 59.653 43.945 1.060 1.00 27.01 185 GLY A O 1
ATOM 1577 N N . VAL A 1 210 ? 61.589 45.095 1.263 1.00 20.74 186 VAL A N 1
ATOM 1578 C CA . VAL A 1 210 ? 61.532 45.059 2.713 1.00 21.74 186 VAL A CA 1
ATOM 1579 C C . VAL A 1 210 ? 60.956 46.376 3.241 1.00 21.74 186 VAL A C 1
ATOM 1580 O O . VAL A 1 210 ? 61.137 47.428 2.634 1.00 22.13 186 VAL A O 1
ATOM 1584 N N . LEU A 1 211 ? 60.290 46.304 4.391 1.00 22.49 187 LEU A N 1
ATOM 1585 C CA . LEU A 1 211 ? 59.643 47.454 5.008 1.00 23.12 187 LEU A CA 1
ATOM 1586 C C . LEU A 1 211 ? 60.379 47.990 6.235 1.00 23.72 187 LEU A C 1
ATOM 1587 O O . LEU A 1 211 ? 59.963 49.006 6.790 1.00 24.88 187 LEU A O 1
ATOM 1592 N N . TYR A 1 212 ? 61.478 47.334 6.647 1.00 23.69 188 TYR A N 1
ATOM 1593 C CA . TYR A 1 212 ? 62.228 47.763 7.829 1.00 23.66 188 TYR A CA 1
ATOM 1594 C C . TYR A 1 212 ? 63.303 48.807 7.563 1.00 22.53 188 TYR A C 1
ATOM 1595 O O . TYR A 1 212 ? 63.981 49.261 8.499 1.00 26.30 188 T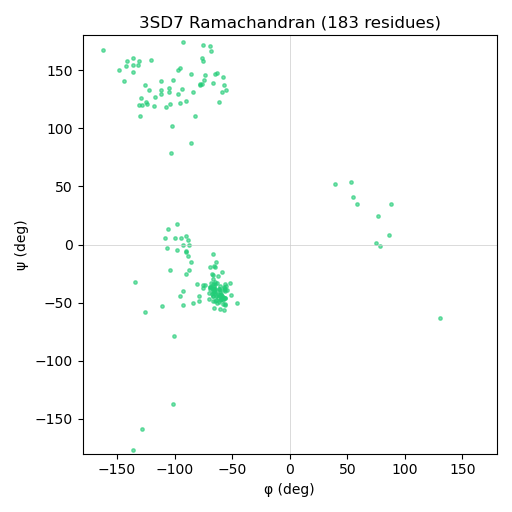YR A O 1
ATOM 1604 N N . GLY A 1 213 ? 63.436 49.192 6.295 1.00 21.43 189 GLY A N 1
ATOM 1605 C CA . GLY A 1 213 ? 64.387 50.188 5.871 1.00 20.87 189 GLY A CA 1
ATOM 1606 C C . GLY A 1 213 ? 63.772 51.553 5.629 1.00 21.50 189 GLY A C 1
ATOM 1607 O O . GLY A 1 213 ? 62.929 52.054 6.434 1.00 23.51 189 GLY A O 1
ATOM 1608 N N . TYR A 1 214 ? 64.198 52.179 4.545 1.00 21.13 190 TYR A N 1
ATOM 1609 C CA . TYR A 1 214 ? 63.832 53.553 4.260 1.00 21.24 190 TYR A CA 1
ATOM 1610 C C . TYR A 1 214 ? 62.660 53.730 3.290 1.00 23.54 190 TYR A C 1
ATOM 1611 O O . TYR A 1 214 ? 62.206 54.837 3.080 1.00 26.58 190 TYR A O 1
ATOM 1620 N N . GLY A 1 215 ? 62.165 52.638 2.749 1.00 20.57 191 GLY A N 1
ATOM 1621 C CA . GLY A 1 215 ? 60.998 52.680 1.873 1.00 20.46 191 GLY A CA 1
ATOM 1622 C C . GLY A 1 215 ? 59.723 52.438 2.656 1.00 22.03 191 GLY A C 1
ATOM 1623 O O . GLY A 1 215 ? 59.631 51.498 3.455 1.00 22.60 191 GLY A O 1
ATOM 1624 N N . SER A 1 216 ? 58.711 53.274 2.402 1.00 23.57 192 SER A N 1
ATOM 1625 C CA . SER A 1 216 ? 57.408 53.076 2.989 1.00 24.52 192 SER A CA 1
ATOM 1626 C C . SER A 1 216 ? 56.628 51.949 2.323 1.00 22.26 192 SER A C 1
ATOM 1627 O O . SER A 1 216 ? 56.913 51.566 1.188 1.00 23.27 192 SER A O 1
ATOM 1630 N N . PHE A 1 217 ? 55.618 51.442 3.027 1.00 24.46 193 PHE A N 1
ATOM 1631 C CA . PHE A 1 217 ? 54.719 50.474 2.418 1.00 24.41 193 PHE A CA 1
ATOM 1632 C C . PHE A 1 217 ? 54.090 51.047 1.142 1.00 25.05 193 PHE A C 1
ATOM 1633 O O . PHE A 1 217 ? 53.965 50.354 0.134 1.00 25.68 193 PHE A O 1
ATOM 1641 N N . GLU A 1 218 ? 53.728 52.323 1.174 1.00 25.66 194 GLU A N 1
ATOM 1642 C CA . GLU A 1 218 ? 53.156 52.973 0.010 1.00 24.91 194 GLU A CA 1
ATOM 1643 C C . GLU A 1 218 ? 54.106 52.833 -1.177 1.00 24.11 194 GLU A C 1
ATOM 1644 O O . GLU A 1 218 ? 53.697 52.401 -2.247 1.00 26.79 194 GLU A O 1
ATOM 1650 N N . GLU A 1 219 ? 55.372 53.186 -0.968 1.00 23.76 195 GLU A N 1
ATOM 1651 C CA . GLU A 1 219 ? 56.364 53.117 -2.035 1.00 24.11 195 GLU A CA 1
ATOM 1652 C C . GLU A 1 219 ? 56.601 51.700 -2.526 1.00 24.46 195 GLU A C 1
ATOM 1653 O O . GLU A 1 219 ? 56.599 51.443 -3.721 1.00 25.05 195 GLU A O 1
ATOM 1659 N N . ILE A 1 220 ? 56.834 50.802 -1.588 1.00 22.99 196 ILE A N 1
ATOM 1660 C CA . ILE A 1 220 ? 57.166 49.423 -1.922 1.00 23.83 196 ILE A CA 1
ATOM 1661 C C . ILE A 1 220 ? 55.984 48.740 -2.620 1.00 25.47 196 ILE A C 1
ATOM 1662 O O . ILE A 1 220 ? 56.156 48.155 -3.700 1.00 27.28 196 ILE A O 1
ATOM 1667 N N . SER A 1 221 ? 54.787 48.870 -2.051 1.00 27.58 197 SER A N 1
ATOM 1668 C CA . SER A 1 221 ? 53.617 48.218 -2.621 1.00 29.69 197 SER A CA 1
ATOM 1669 C C . SER A 1 221 ? 53.330 48.726 -4.022 1.00 32.02 197 SER A C 1
ATOM 1670 O O . SER A 1 221 ? 52.964 47.947 -4.909 1.00 33.15 197 SER A O 1
ATOM 1673 N N . GLU A 1 222 ? 53.526 50.021 -4.240 1.00 30.93 198 GLU A N 1
ATOM 1674 C CA . GLU A 1 222 ? 53.293 50.600 -5.547 1.00 32.46 198 GLU A CA 1
ATOM 1675 C C . GLU A 1 222 ? 54.311 50.144 -6.610 1.00 32.15 198 GLU A C 1
ATOM 1676 O O . GLU A 1 222 ? 53.996 50.180 -7.803 1.00 33.15 198 GLU A O 1
ATOM 1682 N N A SER A 1 223 ? 55.501 49.713 -6.169 0.50 29.99 199 SER A N 1
ATOM 1683 N N B SER A 1 223 ? 55.497 49.715 -6.168 0.50 30.77 199 SER A N 1
ATOM 1684 C CA A SER A 1 223 ? 56.543 49.195 -7.072 0.50 29.93 199 SER A CA 1
ATOM 1685 C CA B SER A 1 223 ? 56.538 49.197 -7.062 0.50 31.44 199 SER A CA 1
ATOM 1686 C C A SER A 1 223 ? 56.263 47.738 -7.471 0.50 31.13 199 SER A C 1
ATOM 1687 C C B SER A 1 223 ? 56.242 47.750 -7.485 0.50 31.98 199 SER A C 1
ATOM 1688 O O A SER A 1 223 ? 56.893 47.207 -8.387 0.50 31.63 199 SER A O 1
ATOM 1689 O O B SER A 1 223 ? 56.834 47.243 -8.439 0.50 32.79 199 SER A O 1
ATOM 1694 N N . GLU A 1 224 ? 55.337 47.095 -6.759 1.00 31.35 200 GLU A N 1
ATOM 1695 C CA . GLU A 1 224 ? 54.904 45.718 -7.060 1.00 33.96 200 GLU A CA 1
ATOM 1696 C C . GLU A 1 224 ? 56.024 44.650 -7.105 1.00 32.74 200 GLU A C 1
ATOM 1697 O O . GLU A 1 224 ? 56.173 43.941 -8.108 1.00 34.57 200 GLU A O 1
ATOM 1703 N N . PRO A 1 225 ? 56.774 44.509 -6.005 1.00 28.91 201 PRO A N 1
ATOM 1704 C CA . PRO A 1 225 ? 57.793 43.460 -5.968 1.00 27.47 201 PRO A CA 1
ATOM 1705 C C . PRO A 1 225 ? 57.148 42.078 -5.927 1.00 28.00 201 PRO A C 1
ATOM 1706 O O . PRO A 1 225 ? 55.930 41.957 -5.750 1.00 30.29 201 PRO A O 1
ATOM 1710 N N . THR A 1 226 ? 57.964 41.042 -6.073 1.00 28.04 202 THR A N 1
ATOM 1711 C CA . THR A 1 226 ? 57.453 39.674 -6.051 1.00 29.89 202 THR A CA 1
ATOM 1712 C C . THR A 1 226 ? 56.924 39.374 -4.663 1.00 29.86 202 THR A C 1
ATOM 1713 O O . THR A 1 226 ? 55.886 38.716 -4.525 1.00 32.51 202 THR A O 1
ATOM 1717 N N . TYR A 1 227 ? 57.624 39.869 -3.647 1.00 29.11 203 TYR A N 1
ATOM 1718 C CA . TYR A 1 227 ? 57.260 39.664 -2.253 1.00 30.16 203 TYR A CA 1
ATOM 1719 C C . TYR A 1 227 ? 57.533 40.911 -1.432 1.00 29.01 203 TYR A C 1
ATOM 1720 O O . TYR A 1 227 ? 58.433 41.702 -1.762 1.00 25.51 203 TYR A O 1
ATOM 1729 N N . ILE A 1 228 ? 56.774 41.063 -0.346 1.00 29.42 204 ILE A N 1
ATOM 1730 C CA . ILE A 1 228 ? 56.983 42.126 0.622 1.00 28.61 204 ILE A CA 1
ATOM 1731 C C . ILE A 1 228 ? 57.217 41.499 2.006 1.00 30.70 204 ILE A C 1
ATOM 1732 O O . ILE A 1 228 ? 56.454 40.590 2.407 1.00 34.21 204 ILE A O 1
ATOM 1737 N N . VAL A 1 229 ? 58.245 41.958 2.730 1.00 29.04 205 VAL A N 1
ATOM 1738 C CA . VAL A 1 229 ? 58.490 41.495 4.110 1.00 31.52 205 VAL A CA 1
ATOM 1739 C C . VAL A 1 229 ? 58.609 42.653 5.112 1.00 30.90 205 VAL A C 1
ATOM 1740 O O . VAL A 1 229 ? 59.149 43.722 4.780 1.00 28.10 205 VAL A O 1
ATOM 1744 N N A GLU A 1 230 ? 58.077 42.453 6.322 0.60 31.37 206 GLU A N 1
ATOM 1745 N N B GLU A 1 230 ? 58.102 42.428 6.329 0.40 32.04 206 GLU A N 1
ATOM 1746 C CA A GLU A 1 230 ? 58.145 43.456 7.373 0.60 31.67 206 GLU A CA 1
ATOM 1747 C CA B GLU A 1 230 ? 58.103 43.431 7.388 0.40 32.64 206 GLU A CA 1
ATOM 1748 C C A GLU A 1 230 ? 59.469 43.452 8.124 0.60 32.54 206 GLU A C 1
ATOM 1749 C C B GLU A 1 230 ? 59.361 43.404 8.267 0.40 32.99 206 GLU A C 1
ATOM 1750 O O A GLU A 1 230 ? 59.959 44.507 8.522 0.60 32.89 206 GLU A O 1
ATOM 1751 O O B GLU A 1 230 ? 59.662 44.387 8.954 0.40 33.98 206 GLU A O 1
ATOM 1762 N N . ASN A 1 231 ? 60.075 42.277 8.277 1.00 31.89 207 ASN A N 1
ATOM 1763 C CA . ASN A 1 231 ? 61.264 42.153 9.079 1.00 32.31 207 ASN A CA 1
ATOM 1764 C C . ASN A 1 231 ? 62.276 41.205 8.468 1.00 29.69 207 ASN A C 1
ATOM 1765 O O . ASN A 1 231 ? 61.987 40.500 7.503 1.00 30.25 207 ASN A O 1
ATOM 1770 N N . VAL A 1 232 ? 63.477 41.251 9.018 1.00 30.03 208 VAL A N 1
ATOM 1771 C CA . VAL A 1 232 ? 64.594 40.454 8.542 1.00 28.03 208 VAL A CA 1
ATOM 1772 C C . VAL A 1 232 ? 64.306 38.965 8.598 1.00 30.79 208 VAL A C 1
ATOM 1773 O O . VAL A 1 232 ? 64.555 38.239 7.627 1.00 29.36 208 VAL A O 1
ATOM 1777 N N . GLU A 1 233 ? 63.776 38.499 9.725 1.00 33.82 209 GLU A N 1
ATOM 1778 C CA . GLU A 1 233 ? 63.500 37.071 9.885 1.00 38.74 209 GLU A CA 1
ATOM 1779 C C . GLU A 1 233 ? 62.592 36.491 8.797 1.00 37.67 209 GLU A C 1
ATOM 1780 O O . GLU A 1 233 ? 62.745 35.327 8.416 1.00 40.43 209 GLU A O 1
ATOM 1786 N N . SER A 1 234 ? 61.648 37.287 8.311 1.00 35.83 210 SER A N 1
ATOM 1787 C CA . SER A 1 234 ? 60.743 36.829 7.253 1.00 36.47 210 SER A CA 1
ATOM 1788 C C . SER A 1 234 ? 61.437 36.535 5.909 1.00 36.50 210 SER A C 1
ATOM 1789 O O . SER A 1 234 ? 60.861 35.855 5.066 1.00 37.54 210 SER A O 1
ATOM 1792 N N . ILE A 1 235 ? 62.644 37.073 5.695 1.00 32.91 211 ILE A N 1
ATOM 1793 C CA . ILE A 1 235 ? 63.409 36.774 4.476 1.00 33.65 211 ILE A CA 1
ATOM 1794 C C . ILE A 1 235 ? 63.632 35.242 4.338 1.00 36.90 211 ILE A C 1
ATOM 1795 O O . ILE A 1 235 ? 63.520 34.698 3.235 1.00 36.55 211 ILE A O 1
ATOM 1800 N N . LYS A 1 236 ? 63.892 34.573 5.465 1.00 41.93 212 LYS A N 1
ATOM 1801 C CA . LYS A 1 236 ? 64.084 33.102 5.525 1.00 47.14 212 LYS A CA 1
ATOM 1802 C C . LYS A 1 236 ? 62.928 32.316 4.932 1.00 49.81 212 LYS A C 1
ATOM 1803 O O . LYS A 1 236 ? 63.124 31.262 4.320 1.00 51.56 212 LYS A O 1
ATOM 1809 N N . ASP A 1 237 ? 61.715 32.790 5.185 1.00 49.96 213 ASP A N 1
ATOM 1810 C CA . ASP A 1 237 ? 60.508 32.100 4.758 1.00 52.10 213 ASP A CA 1
ATOM 1811 C C . ASP A 1 237 ? 60.345 32.087 3.242 1.00 49.62 213 ASP A C 1
ATOM 1812 O O . ASP A 1 237 ? 59.694 31.186 2.694 1.00 50.52 213 ASP A O 1
ATOM 1817 N N . ILE A 1 238 ? 60.945 33.072 2.569 1.00 42.55 214 ILE A N 1
ATOM 1818 C CA . ILE A 1 238 ? 60.878 33.200 1.110 1.00 40.26 214 ILE A CA 1
ATOM 1819 C C . ILE A 1 238 ? 62.067 32.510 0.435 1.00 39.69 214 ILE A C 1
ATOM 1820 O O . ILE A 1 238 ? 61.924 31.846 -0.594 1.00 41.04 214 ILE A O 1
ATOM 1825 N N . LEU A 1 239 ? 63.237 32.646 1.037 1.00 35.82 215 LEU A N 1
ATOM 1826 C CA . LEU A 1 239 ? 64.446 32.125 0.417 1.00 36.60 215 LEU A CA 1
ATOM 1827 C C . LEU A 1 239 ? 64.807 30.704 0.774 1.00 39.22 215 LEU A C 1
ATOM 1828 O O . LEU A 1 239 ? 65.515 30.048 0.010 1.00 40.39 215 LEU A O 1
ATOM 1833 N N . LEU A 1 240 ? 64.360 30.250 1.935 1.00 42.00 216 LEU A N 1
ATOM 1834 C CA . LEU A 1 240 ? 64.576 28.897 2.384 1.00 45.97 216 LEU A CA 1
ATOM 1835 C C . LEU A 1 240 ? 63.171 28.274 2.537 1.00 50.48 216 LEU A C 1
ATOM 1836 O O . LEU A 1 240 ? 62.842 27.587 3.479 1.00 50.94 216 LEU A O 1
#

InterPro domains:
  IPR006439 HAD hydrolase, subfamily IA [TIGR01549] (79-180)
  IPR023198 Phosphoglycolate phosphatase-like, domain 2 [G3DSA:1.10.150.240] (19-84)
  IPR023214 HAD superfamily [G3DSA:3.40.50.1000] (8-208)
  IPR036412 HAD-like superfamily [SSF56784] (3-215)
  IPR041492 Haloacid dehalogenase-like hydrolase [PF13419] (8-186)
  IPR050155 HAD-like hydrolase superfamily [PTHR43434] (3-215)

B-factor: mean 39.35, std 16.87, range [10.84, 110.14]

Secondary structure (DSSP, 8-state):
----SEEEE-SBTTTEE-HHHHHHHHHHHHHHTT----GGGGGGGSSS-HHHIIIIIS---HHHHHHHHHHHHHHHHHTGGG--EEPTTHHHHHHHHHHTT-EEEEEEEEEHHHHHHHHHHTT-GGG-SEEEEEPTTSPPPPHHHHHHHHHHHHT---GGGEEEEESSHHHHHHHHHHT-EEEEESSSS--HHHHHHH--SEEESSSTTHHHHH-

Solvent-accessible surface area: 11089 Å² total; per-residue (Å²): 194,70,88,1,86,16,0,0,0,8,0,40,0,0,0,0,28,2,82,75,0,21,2,60,0,0,48,86,0,0,80,58,50,62,49,185,47,74,48,118,72,0,48,109,12,24,49,54,57,36,88,50,3,0,99,117,109,33,158,12,115,93,161,70,2,149,103,0,30,96,72,25,127,82,25,13,67,95,105,0,10,100,29,19,154,41,32,137,66,0,66,73,1,0,69,73,1,112,180,92,60,18,61,1,0,0,0,2,24,25,30,37,63,42,0,66,40,1,0,167,125,35,65,0,41,153,24,16,123,72,25,5,14,5,116,93,127,48,120,154,34,94,26,38,96,4,0,66,122,0,4,86,64,26,132,40,188,67,80,90,61,1,0,0,0,0,4,61,77,104,0,0,73,2,0,104,140,16,51,11,33,1,0,0,0,34,45,22,72,4,60,124,116,34,0,34,129,19,123,18,67,67,70,8,117,74,9,50,33,0,58,95,24,6,81

Organism: Clostridioides difficile (strain 630) (NCBI:txid272563)

CATH classification: 3.40.50.1000 (+1 more: 1.10.150.240)